Protein AF-A0A4Q3UY96-F1 (afdb_monomer)

Nearest PDB structures (foldseek):
  2ekg-assembly1_B  TM=7.280E-01  e=7.368E-06  Thermus thermophilus HB27
  2g37-assembly1_A  TM=7.151E-01  e=8.006E-05  Thermus thermophilus HB27
  4h6r-assembly1_A  TM=8.143E-01  e=7.069E-04  Deinococcus radiodurans R1 = ATCC 13939 = DSM 20539
  4nmf-assembly1_A  TM=6.016E-01  e=2.927E-04  Geobacter sulfurreducens PCA
  5m42-assembly1_A  TM=7.912E-01  e=1.707E-03  Thermus thermophilus HB27

Solvent-accessible surface area (backbone atoms only — not comparable to full-atom values): 14074 Å² total; per-residue (Å²): 130,86,80,74,63,97,68,72,89,79,52,56,66,70,78,42,62,93,55,52,73,68,55,51,52,50,49,51,53,51,54,58,50,62,70,35,61,72,56,44,60,47,46,70,60,46,50,60,52,39,57,73,75,64,50,91,50,62,65,58,44,46,72,44,62,42,64,74,76,45,68,45,97,46,71,71,46,26,46,58,49,42,52,61,37,40,79,74,76,39,69,38,69,48,72,72,84,67,75,56,55,83,56,70,69,46,23,49,50,40,40,54,49,52,36,53,51,40,56,50,30,46,75,42,100,44,26,56,32,36,48,46,52,64,57,32,39,38,62,62,72,59,34,32,56,34,25,74,56,51,56,103,55,21,22,64,70,36,44,71,52,58,84,83,46,53,75,70,51,45,57,50,48,52,51,36,54,50,43,53,48,54,38,51,51,49,19,56,75,42,70,22,29,38,37,41,56,69,74,57,83,65,32,35,39,40,52,40,4,54,48,38,46,48,20,63,71,56,3,62,94,53,76,27,56,40,82,52,76,62,71,91,44,92,60,37,65,57,50,54,55,52,34,51,53,47,27,65,73,72,65,27,94

Sequence (253 aa):
MEAHPKISFDNTEFAFAYKSNKELRKASFLFSSMGIGPLVQLGTRITPLAIKIGLPIKGLIRNTIFKQFVGGETLEDTAAVANKLGEYGVQVILDYGVEGKEGEENFEHACEEFIRVIQYAASQPNIPFMSIKVTGFARFGLLQKLDAAASDKSGFEGIVHTEVLSASEKEEWDRVVDRMERIIQAAASGKVGVLVDAEETWIQDPVDAVTMQMMKKYNREEVVVYNTIQLYRHDRLNFLKVSFEQAAKEGFI

Mean predicted aligned error: 5.53 Å

Secondary structure (DSSP, 8-state):
-----SS-S--HHHHTTTS-HHHHHHHHHHHHHHT-HHHHHHHHHHHHHHHHTT-S-HHHHIIIIIHHH-S-SSHHHHHHHHHHHHTTT---EEE------SSHHHHHHHHHHHHHHHHHHHTSTT--EEEE-GGGGS-HHHHHHHHTT--TTHHHHT---GGGS-HHHHHHHHHHHHHHHHHHHHHHHHT-EEEE----TTTHHHHHHHHHHHHHHH-SSS--EEE---TTSTTHHHHHHHHHHHHHHHT--

Structure (mmCIF, N/CA/C/O backbone):
data_AF-A0A4Q3UY96-F1
#
_entry.id   AF-A0A4Q3UY96-F1
#
loop_
_atom_site.group_PDB
_atom_site.id
_atom_site.type_symbol
_atom_site.label_atom_id
_atom_site.label_alt_id
_atom_site.label_comp_id
_atom_site.label_asym_id
_atom_site.label_entity_id
_atom_site.label_seq_id
_atom_site.pdbx_PDB_ins_code
_atom_site.Cartn_x
_atom_site.Cartn_y
_atom_site.Cartn_z
_atom_site.occupancy
_atom_site.B_iso_or_equiv
_atom_site.auth_seq_id
_atom_site.auth_comp_id
_atom_site.auth_asym_id
_atom_site.auth_atom_id
_atom_site.pdbx_PDB_model_num
ATOM 1 N N . MET A 1 1 ? 15.106 -35.020 8.914 1.00 41.41 1 MET A N 1
ATOM 2 C CA . MET A 1 1 ? 15.311 -34.637 7.504 1.00 41.41 1 MET A CA 1
ATOM 3 C C . MET A 1 1 ? 14.718 -33.257 7.359 1.00 41.41 1 MET A C 1
ATOM 5 O O . MET A 1 1 ? 13.513 -33.129 7.533 1.00 41.41 1 MET A O 1
ATOM 9 N N . GLU A 1 2 ? 15.550 -32.234 7.184 1.00 46.62 2 GLU A N 1
ATOM 10 C CA . GLU A 1 2 ? 15.043 -30.896 6.880 1.00 46.62 2 GLU A CA 1
ATOM 11 C C . GLU A 1 2 ? 14.273 -30.981 5.563 1.00 46.62 2 GLU A C 1
ATOM 13 O O . GLU A 1 2 ? 14.778 -31.494 4.563 1.00 46.62 2 GLU A O 1
ATOM 18 N N . ALA A 1 3 ? 13.005 -30.579 5.593 1.00 53.06 3 ALA A N 1
ATOM 19 C CA . ALA A 1 3 ? 12.200 -30.491 4.394 1.00 53.06 3 ALA A CA 1
ATOM 20 C C . ALA A 1 3 ? 12.772 -29.345 3.556 1.00 53.06 3 ALA A C 1
ATOM 22 O O . ALA A 1 3 ? 12.471 -28.182 3.809 1.00 53.06 3 ALA A O 1
ATOM 23 N N . HIS A 1 4 ? 13.628 -29.660 2.584 1.00 54.25 4 HIS A N 1
ATOM 24 C CA . HIS A 1 4 ? 13.970 -28.684 1.561 1.00 54.25 4 HIS A CA 1
ATOM 25 C C . HIS A 1 4 ? 12.668 -28.298 0.848 1.00 54.25 4 HIS A C 1
ATOM 27 O O . HIS A 1 4 ? 11.961 -29.191 0.362 1.00 54.25 4 HIS A O 1
ATOM 33 N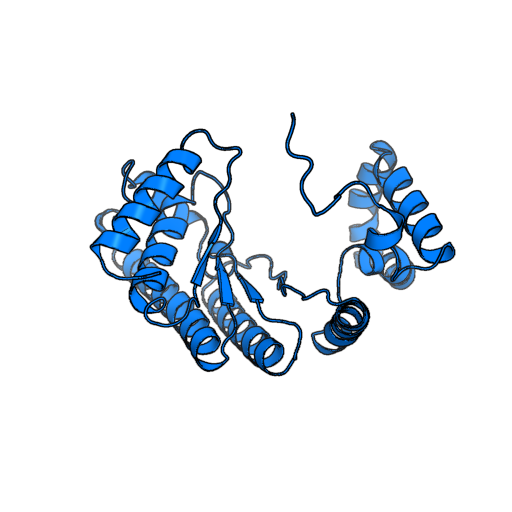 N . PRO A 1 5 ? 12.298 -27.007 0.812 1.00 60.00 5 PRO A N 1
ATOM 34 C CA . PRO A 1 5 ? 11.123 -26.591 0.072 1.00 60.00 5 PRO A CA 1
ATOM 35 C C . PRO A 1 5 ? 11.284 -27.017 -1.391 1.00 60.00 5 PRO A C 1
ATOM 37 O O . PRO A 1 5 ? 12.357 -26.912 -1.980 1.00 60.00 5 PRO A O 1
ATOM 40 N N . LYS A 1 6 ? 10.192 -27.499 -1.992 1.00 66.81 6 LYS A N 1
ATOM 41 C CA . LYS A 1 6 ? 10.132 -27.913 -3.408 1.00 66.81 6 LYS A CA 1
ATOM 42 C C . LYS A 1 6 ? 10.468 -26.757 -4.375 1.00 66.81 6 LYS A C 1
ATOM 44 O O . LYS A 1 6 ? 10.698 -26.991 -5.555 1.00 66.81 6 LYS A O 1
ATOM 49 N N . ILE A 1 7 ? 10.487 -25.527 -3.857 1.00 70.00 7 ILE A N 1
ATOM 50 C CA . ILE A 1 7 ? 10.853 -24.276 -4.517 1.00 70.00 7 ILE A CA 1
ATOM 51 C C . ILE A 1 7 ? 12.186 -23.814 -3.915 1.00 70.00 7 ILE A C 1
ATOM 53 O O . ILE A 1 7 ? 12.269 -23.576 -2.711 1.00 70.00 7 ILE A O 1
ATOM 57 N N . SER A 1 8 ? 13.223 -23.696 -4.746 1.00 74.75 8 SER A N 1
ATOM 58 C CA . SER A 1 8 ? 14.514 -23.127 -4.346 1.00 74.75 8 SER A CA 1
ATOM 59 C C . SER A 1 8 ? 14.522 -21.628 -4.628 1.00 74.75 8 SER A C 1
ATOM 61 O O . SER A 1 8 ? 14.345 -21.215 -5.773 1.00 74.75 8 SER A O 1
ATOM 63 N N . PHE A 1 9 ? 14.766 -20.826 -3.593 1.00 79.62 9 PHE A N 1
ATOM 64 C CA . PHE A 1 9 ? 14.977 -19.379 -3.717 1.00 79.62 9 PHE A CA 1
ATOM 65 C C . PHE A 1 9 ? 16.434 -19.016 -4.052 1.00 79.62 9 PHE A C 1
ATOM 67 O O . PHE A 1 9 ? 16.730 -17.858 -4.330 1.00 79.62 9 PHE A O 1
ATOM 74 N N . ASP A 1 10 ? 17.332 -20.004 -4.079 1.00 84.50 10 ASP A N 1
ATOM 75 C CA . ASP A 1 10 ? 18.766 -19.809 -4.328 1.00 84.50 10 ASP A CA 1
ATOM 76 C C . ASP A 1 10 ? 19.127 -19.898 -5.819 1.00 84.50 10 ASP A C 1
ATOM 78 O O . ASP A 1 10 ? 20.242 -19.557 -6.226 1.00 84.50 10 ASP A O 1
ATOM 82 N N . ASN A 1 11 ? 18.197 -20.356 -6.665 1.00 86.69 11 ASN A N 1
ATOM 83 C CA . ASN A 1 11 ? 18.437 -20.483 -8.097 1.00 86.69 11 ASN A CA 1
ATOM 84 C C . ASN A 1 11 ? 18.307 -19.127 -8.810 1.00 86.69 11 ASN A C 1
ATOM 86 O O . ASN A 1 11 ? 17.263 -18.756 -9.354 1.00 86.69 11 ASN A O 1
ATOM 90 N N . THR A 1 12 ? 19.419 -18.397 -8.827 1.00 89.19 12 THR A N 1
ATOM 91 C CA . THR A 1 12 ? 19.517 -17.088 -9.484 1.00 89.19 12 THR A CA 1
ATOM 92 C C . THR A 1 12 ? 19.394 -17.151 -11.009 1.00 89.19 12 THR A C 1
ATOM 94 O O . THR A 1 12 ? 18.963 -16.169 -11.610 1.00 89.19 12 THR A O 1
ATOM 97 N N . GLU A 1 13 ? 19.704 -18.286 -11.647 1.00 88.62 13 GLU A N 1
ATOM 98 C CA . GLU A 1 13 ? 19.531 -18.457 -13.096 1.00 88.62 13 GLU A CA 1
ATOM 99 C C . GLU A 1 13 ? 18.054 -18.330 -13.481 1.00 88.62 13 GLU A C 1
ATOM 101 O O . GLU A 1 13 ? 17.717 -17.535 -14.358 1.00 88.62 13 GLU A O 1
ATOM 106 N N . PHE A 1 14 ? 17.157 -19.018 -12.765 1.00 86.94 14 PHE A N 1
ATOM 107 C CA . PHE A 1 14 ? 15.716 -18.858 -12.976 1.00 86.94 14 PHE A CA 1
ATOM 108 C C . PHE A 1 14 ? 15.215 -17.478 -12.548 1.00 86.94 14 PHE A C 1
ATOM 110 O O . PHE A 1 14 ? 14.455 -16.855 -13.290 1.00 86.94 14 PHE A O 1
ATOM 117 N N . ALA A 1 15 ? 15.671 -16.962 -11.400 1.00 86.81 15 ALA A N 1
ATOM 118 C CA . ALA A 1 15 ? 15.233 -15.657 -10.892 1.00 86.81 15 ALA A CA 1
ATOM 119 C C . ALA A 1 15 ? 15.525 -14.501 -11.867 1.00 86.81 15 ALA A C 1
ATOM 121 O O . ALA A 1 15 ? 14.801 -13.505 -11.894 1.00 86.81 15 ALA A O 1
ATOM 122 N N . PHE A 1 16 ? 16.575 -14.630 -12.683 1.00 90.75 16 PHE A N 1
ATOM 123 C CA . PHE A 1 16 ? 17.000 -13.609 -13.637 1.00 90.75 16 PHE A CA 1
ATOM 124 C C . PHE A 1 16 ? 16.900 -14.039 -15.105 1.00 90.75 16 PHE A C 1
ATOM 126 O O . PHE A 1 16 ? 17.418 -13.324 -15.963 1.00 90.75 16 PHE A O 1
ATOM 133 N N . ALA A 1 17 ? 16.196 -15.132 -15.420 1.00 91.75 17 ALA A N 1
ATOM 134 C CA . ALA A 1 17 ? 16.074 -15.663 -16.784 1.00 91.75 17 ALA A CA 1
ATOM 135 C C . ALA A 1 17 ? 15.550 -14.628 -17.801 1.00 91.75 17 ALA A C 1
ATOM 137 O O . ALA A 1 17 ? 15.942 -14.632 -18.965 1.00 91.75 17 ALA A O 1
ATOM 138 N N . TYR A 1 18 ? 14.726 -13.680 -17.349 1.00 91.62 18 TYR A N 1
ATOM 139 C CA . TYR A 1 18 ? 14.191 -12.584 -18.163 1.00 91.62 18 TYR A CA 1
ATOM 140 C C . TYR A 1 18 ? 15.199 -11.451 -18.456 1.00 91.62 18 TYR A C 1
ATOM 142 O O . TYR A 1 18 ? 14.861 -10.469 -19.132 1.00 91.62 18 TYR A O 1
ATOM 150 N N . LYS A 1 19 ? 16.428 -11.516 -17.926 1.00 92.50 19 LYS A N 1
ATOM 151 C CA . LYS A 1 19 ? 17.462 -10.481 -18.081 1.00 92.50 19 LYS A CA 1
ATOM 152 C C . LYS A 1 19 ? 18.661 -10.984 -18.877 1.00 92.50 19 LYS A C 1
ATOM 154 O O . LYS A 1 19 ? 19.160 -12.086 -18.697 1.00 92.50 19 LYS A O 1
ATOM 159 N N . SER A 1 20 ? 19.203 -10.099 -19.706 1.00 94.06 20 SER A N 1
ATOM 160 C CA . SER A 1 20 ? 20.475 -10.317 -20.393 1.00 94.06 20 SER A CA 1
ATOM 161 C C . SER A 1 20 ? 21.683 -10.074 -19.478 1.00 94.06 20 SER A C 1
ATOM 163 O O . SER A 1 20 ? 21.643 -9.253 -18.558 1.00 94.06 20 SER A O 1
ATOM 165 N N . ASN A 1 21 ? 22.831 -10.669 -19.820 1.00 95.19 21 ASN A N 1
ATOM 166 C CA . ASN A 1 21 ? 24.111 -10.414 -19.139 1.00 95.19 21 ASN A CA 1
ATOM 167 C C . ASN A 1 21 ? 24.476 -8.919 -19.068 1.00 95.19 21 ASN A C 1
ATOM 169 O O . ASN A 1 21 ? 25.080 -8.465 -18.096 1.00 95.19 21 ASN A O 1
ATOM 173 N N . LYS A 1 22 ? 24.113 -8.134 -20.091 1.00 94.69 22 LYS A N 1
ATOM 174 C CA . LYS A 1 22 ? 24.348 -6.682 -20.113 1.00 94.69 22 LYS A CA 1
ATOM 175 C C . LYS A 1 22 ? 23.506 -5.965 -19.057 1.00 94.69 22 LYS A C 1
ATOM 177 O O . LYS A 1 22 ? 24.020 -5.078 -18.378 1.00 94.69 22 LYS A O 1
ATOM 182 N N . GLU A 1 23 ? 22.236 -6.339 -18.920 1.00 92.88 23 GLU A N 1
ATOM 183 C CA . GLU A 1 23 ? 21.344 -5.787 -17.896 1.00 9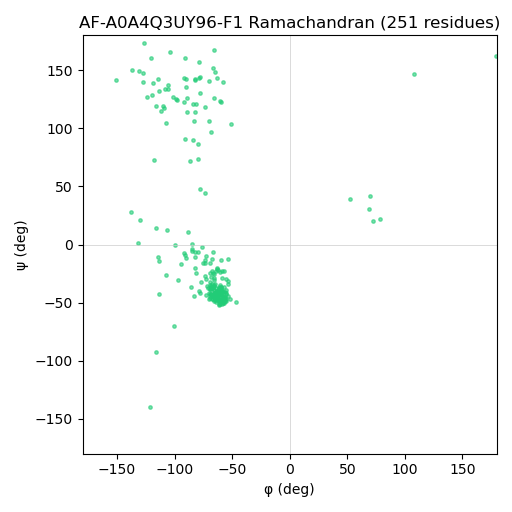2.88 23 GLU A CA 1
ATOM 184 C C . GLU A 1 23 ? 21.818 -6.163 -16.491 1.00 92.88 23 GLU A C 1
ATOM 186 O O . GLU A 1 23 ? 21.872 -5.292 -15.628 1.00 92.88 23 GLU A O 1
ATOM 191 N N . LEU A 1 24 ? 22.254 -7.409 -16.284 1.00 94.50 24 LEU A N 1
ATOM 192 C CA . LEU A 1 24 ? 22.775 -7.870 -14.994 1.00 94.50 24 LEU A CA 1
ATOM 193 C C . LEU A 1 24 ? 24.056 -7.141 -14.578 1.00 94.50 24 LEU A C 1
ATOM 195 O O . LEU A 1 24 ? 24.151 -6.656 -13.453 1.00 94.50 24 LEU A O 1
ATOM 199 N N . ARG A 1 25 ? 25.022 -6.973 -15.492 1.00 94.69 25 ARG A N 1
ATOM 200 C CA . ARG A 1 25 ? 26.245 -6.194 -15.216 1.00 94.69 25 ARG A CA 1
ATOM 201 C C . ARG A 1 25 ? 25.935 -4.735 -14.892 1.00 94.69 25 ARG A C 1
ATOM 203 O O . ARG A 1 25 ? 26.565 -4.152 -14.016 1.00 94.69 25 ARG A O 1
ATOM 210 N N . LYS A 1 26 ? 24.955 -4.148 -15.584 1.00 92.81 26 LYS A N 1
ATOM 211 C CA . LYS A 1 26 ? 24.510 -2.776 -15.328 1.00 92.81 26 LYS A CA 1
ATOM 212 C C . LYS A 1 26 ? 23.847 -2.638 -13.957 1.00 92.81 26 LYS A C 1
ATOM 214 O O . LYS A 1 26 ? 24.164 -1.692 -13.244 1.00 92.81 26 LYS A O 1
ATOM 219 N N . ALA A 1 27 ? 22.970 -3.573 -13.591 1.00 93.19 27 ALA A N 1
ATOM 220 C CA . ALA A 1 27 ? 22.343 -3.611 -12.274 1.00 93.19 27 ALA A CA 1
ATOM 221 C C . ALA A 1 27 ? 23.401 -3.774 -11.175 1.00 93.19 27 ALA A C 1
ATOM 223 O O . ALA A 1 27 ? 23.417 -2.997 -10.227 1.00 93.19 27 ALA A O 1
ATOM 224 N N . SER A 1 28 ? 24.342 -4.708 -11.347 1.00 94.31 28 SER A N 1
ATOM 225 C CA . SER A 1 28 ? 25.460 -4.909 -10.420 1.00 94.31 28 SER A CA 1
ATOM 226 C C . SER A 1 28 ? 26.280 -3.631 -10.231 1.00 94.31 28 SER A C 1
ATOM 228 O O . SER A 1 28 ? 26.476 -3.213 -9.095 1.00 94.31 28 SER A O 1
ATOM 230 N N . PHE A 1 29 ? 26.672 -2.949 -11.314 1.00 93.88 29 PHE A N 1
ATOM 231 C CA . PHE A 1 29 ? 27.373 -1.665 -11.222 1.00 93.88 29 PHE A CA 1
ATOM 232 C C . PHE A 1 29 ? 26.561 -0.608 -10.457 1.00 93.88 29 PHE A C 1
ATOM 234 O O . PHE A 1 29 ? 27.104 0.077 -9.589 1.00 93.88 29 PHE A O 1
ATOM 241 N N . LEU A 1 30 ? 25.261 -0.492 -10.750 1.00 92.94 30 LEU A N 1
ATOM 242 C CA . LEU A 1 30 ? 24.374 0.453 -10.076 1.00 92.94 30 LEU A CA 1
ATOM 243 C C . LEU A 1 30 ? 24.293 0.160 -8.571 1.00 92.94 30 LEU A C 1
A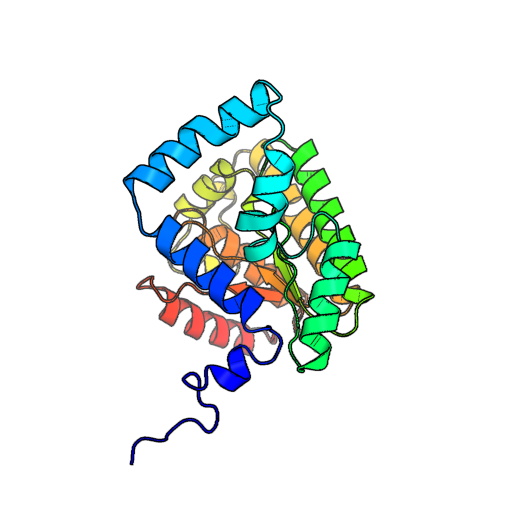TOM 245 O O . LEU A 1 30 ? 24.581 1.051 -7.774 1.00 92.94 30 LEU A O 1
ATOM 249 N N . PHE A 1 31 ? 23.997 -1.078 -8.173 1.00 92.88 31 PHE A N 1
ATOM 250 C CA . PHE A 1 31 ? 23.935 -1.465 -6.760 1.00 92.88 31 PHE A CA 1
ATOM 251 C C . PHE A 1 31 ? 25.279 -1.283 -6.045 1.00 92.88 31 PHE A C 1
ATOM 253 O O . PHE A 1 31 ? 25.312 -0.734 -4.945 1.00 92.88 31 PHE A O 1
ATOM 260 N N . SER A 1 32 ? 26.400 -1.650 -6.677 1.00 93.69 32 SER A N 1
ATOM 261 C CA . SER A 1 32 ? 27.734 -1.400 -6.121 1.00 93.69 32 SER A CA 1
ATOM 262 C C . SER A 1 32 ? 27.996 0.093 -5.908 1.00 93.69 32 SER A C 1
ATOM 264 O O . SER A 1 32 ? 28.558 0.466 -4.883 1.00 93.69 32 SER A O 1
ATOM 266 N N . SER A 1 33 ? 27.550 0.958 -6.826 1.00 91.56 33 SER A N 1
ATOM 267 C CA . SER A 1 33 ? 27.683 2.412 -6.667 1.00 91.56 33 SER A CA 1
ATOM 268 C C . SER A 1 33 ? 26.810 2.972 -5.536 1.00 91.56 33 SER A C 1
ATOM 270 O O . SER A 1 33 ? 27.248 3.858 -4.806 1.00 91.56 33 SER A O 1
ATOM 272 N N . MET A 1 34 ? 25.614 2.414 -5.328 1.00 89.38 34 MET A N 1
ATOM 273 C CA . MET A 1 34 ? 24.718 2.790 -4.227 1.00 89.38 34 MET A CA 1
ATOM 274 C C . MET A 1 34 ? 25.254 2.354 -2.857 1.00 89.38 34 MET A C 1
ATOM 276 O O . MET A 1 34 ? 24.945 2.985 -1.852 1.00 89.38 34 MET A O 1
ATOM 280 N N . GLY A 1 35 ? 26.109 1.329 -2.807 1.00 90.19 35 GLY A N 1
ATOM 281 C CA . GLY A 1 35 ? 26.843 0.955 -1.595 1.00 90.19 35 GLY A CA 1
ATOM 282 C C . GLY A 1 35 ? 27.887 1.991 -1.151 1.00 90.19 35 GLY A C 1
ATOM 283 O O . GLY A 1 35 ? 28.397 1.915 -0.034 1.00 90.19 35 GLY A O 1
ATOM 284 N N . ILE A 1 36 ? 28.212 2.978 -1.994 1.00 94.00 36 ILE A N 1
ATOM 285 C CA . ILE A 1 36 ? 29.203 4.016 -1.695 1.00 94.00 36 ILE A CA 1
ATOM 286 C C . ILE A 1 36 ? 28.496 5.208 -1.036 1.00 94.00 36 ILE A C 1
ATOM 288 O O . ILE A 1 36 ? 28.061 6.145 -1.706 1.00 94.00 36 ILE A O 1
ATOM 292 N N . GLY A 1 37 ? 28.418 5.203 0.297 1.00 92.81 37 GLY A N 1
ATOM 293 C CA . GLY A 1 37 ? 27.725 6.234 1.087 1.00 92.81 37 GLY A CA 1
ATOM 294 C C . GLY A 1 37 ? 28.028 7.692 0.685 1.00 92.81 37 GLY A C 1
ATOM 295 O O . GLY A 1 37 ? 27.084 8.447 0.441 1.00 92.81 37 GLY A O 1
ATOM 296 N N . PRO A 1 38 ? 29.305 8.108 0.535 1.00 94.38 38 PRO A N 1
ATOM 297 C CA . PRO A 1 38 ? 29.640 9.465 0.094 1.00 94.38 38 PRO A CA 1
ATOM 298 C C . PRO A 1 38 ? 29.082 9.831 -1.290 1.00 94.38 38 PRO A C 1
ATOM 300 O O . PRO A 1 38 ? 28.662 10.967 -1.505 1.00 94.38 38 PRO A O 1
ATOM 303 N N . LEU A 1 39 ? 29.042 8.874 -2.225 1.00 90.38 39 LEU A N 1
ATOM 304 C CA . LEU A 1 39 ? 28.493 9.086 -3.566 1.00 90.38 39 LEU A CA 1
ATOM 305 C C . LEU A 1 39 ? 26.978 9.290 -3.509 1.00 90.38 39 LEU A C 1
ATOM 307 O O . LEU A 1 39 ? 26.460 10.199 -4.156 1.00 90.38 39 LEU A O 1
ATOM 311 N N . VAL A 1 40 ? 26.279 8.490 -2.701 1.00 89.75 40 VAL A N 1
ATOM 312 C CA . VAL A 1 40 ? 24.831 8.630 -2.494 1.00 89.75 40 VAL A CA 1
ATOM 313 C C . VAL A 1 40 ? 24.505 9.993 -1.88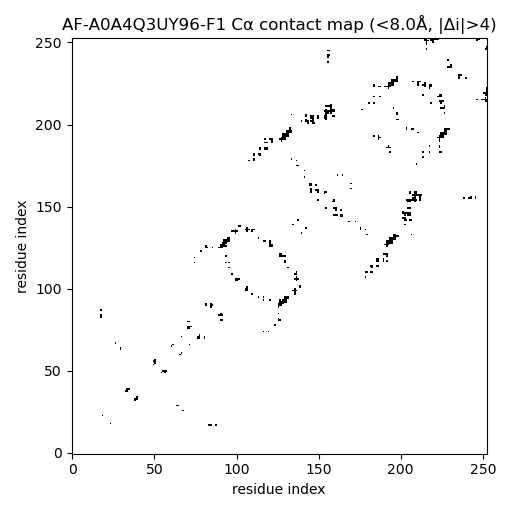3 1.00 89.75 40 VAL A C 1
ATOM 315 O O . VAL A 1 40 ? 23.648 10.699 -2.407 1.00 89.75 40 VAL A O 1
ATOM 318 N N . GLN A 1 41 ? 25.228 10.414 -0.840 1.00 90.06 41 GLN A N 1
ATOM 319 C CA . GLN A 1 41 ? 25.033 11.726 -0.205 1.00 90.06 41 GLN A CA 1
ATOM 320 C C . GLN A 1 41 ? 25.288 12.897 -1.162 1.00 90.06 41 GLN A C 1
ATOM 322 O O . GLN A 1 41 ? 24.609 13.924 -1.103 1.00 90.06 41 GLN A O 1
ATOM 327 N N . LEU A 1 42 ? 26.276 12.761 -2.047 1.00 91.69 42 LEU A N 1
ATOM 328 C CA . LEU A 1 42 ? 26.533 13.753 -3.083 1.00 91.69 42 LEU A CA 1
ATOM 329 C C . LEU A 1 42 ? 25.384 13.786 -4.100 1.00 91.69 42 LEU A C 1
ATOM 331 O O . LEU A 1 42 ? 24.876 14.858 -4.429 1.00 91.69 42 LEU A O 1
ATOM 335 N N . GLY A 1 43 ? 24.949 12.611 -4.559 1.00 88.31 43 GLY A N 1
ATOM 336 C CA . GLY A 1 43 ? 23.851 12.449 -5.505 1.00 88.31 43 GLY A CA 1
ATOM 337 C C . GLY A 1 43 ? 22.540 13.049 -4.999 1.00 88.31 43 GLY A C 1
ATOM 338 O O . GLY A 1 43 ? 21.897 13.789 -5.744 1.00 88.31 43 GLY A O 1
ATOM 339 N N . THR A 1 44 ? 22.170 12.815 -3.737 1.00 87.50 44 THR A N 1
ATOM 340 C CA . THR A 1 44 ? 20.930 13.352 -3.145 1.00 87.50 44 THR A CA 1
ATOM 341 C C . THR A 1 44 ? 20.933 14.876 -3.030 1.00 87.50 44 THR A C 1
ATOM 343 O O . THR A 1 44 ? 19.877 15.492 -3.130 1.00 87.50 44 THR A O 1
ATOM 346 N N . ARG A 1 45 ? 22.105 15.511 -2.889 1.00 89.69 45 ARG A N 1
ATOM 347 C CA . ARG A 1 45 ? 22.233 16.981 -2.864 1.00 89.69 45 ARG A CA 1
ATOM 348 C C . ARG A 1 45 ? 22.282 17.598 -4.259 1.00 89.69 45 ARG A C 1
ATOM 350 O O . ARG A 1 45 ? 21.641 18.617 -4.507 1.00 89.69 45 ARG A O 1
ATOM 357 N N . ILE A 1 46 ? 23.059 17.006 -5.166 1.00 91.31 46 ILE A N 1
ATOM 358 C CA . ILE A 1 46 ? 23.313 17.584 -6.492 1.00 91.31 46 ILE A CA 1
ATOM 359 C C . ILE A 1 46 ? 22.148 17.339 -7.448 1.00 91.31 46 ILE A C 1
ATOM 361 O O . ILE A 1 46 ? 21.802 18.236 -8.214 1.00 91.31 46 ILE A O 1
ATOM 365 N N . THR A 1 47 ? 21.530 16.157 -7.420 1.00 89.31 47 THR A N 1
ATOM 366 C CA . THR A 1 47 ? 20.515 15.775 -8.417 1.00 89.31 47 THR A CA 1
ATOM 367 C C . THR A 1 47 ? 19.308 16.723 -8.427 1.00 89.31 47 THR A C 1
ATOM 369 O O . THR A 1 47 ? 18.970 17.207 -9.511 1.00 89.31 47 THR A O 1
ATOM 372 N N . PRO A 1 48 ? 18.698 17.090 -7.278 1.00 89.88 48 PRO A N 1
ATOM 373 C CA . PRO A 1 48 ? 17.587 18.044 -7.267 1.00 89.88 48 PRO A CA 1
ATOM 374 C C . PRO A 1 48 ? 17.996 19.427 -7.787 1.00 89.88 48 PRO A C 1
ATOM 376 O O . PRO A 1 48 ? 17.257 20.043 -8.554 1.00 89.88 48 PRO A O 1
ATOM 379 N N . LEU A 1 49 ? 19.198 19.899 -7.426 1.00 90.38 49 LEU A N 1
ATOM 380 C CA . LEU A 1 49 ? 19.729 21.174 -7.909 1.00 90.38 49 LEU A CA 1
ATOM 381 C C . LEU A 1 49 ? 19.919 21.152 -9.427 1.00 90.38 49 LEU A C 1
ATOM 383 O O . LEU A 1 49 ? 19.465 22.067 -10.106 1.00 90.38 49 LEU A O 1
ATOM 387 N N . ALA A 1 50 ? 20.541 20.100 -9.957 1.00 91.31 50 ALA A N 1
ATOM 388 C CA . ALA A 1 50 ? 20.791 19.926 -11.380 1.00 91.31 50 ALA A CA 1
ATOM 389 C C . ALA A 1 50 ? 19.489 19.882 -12.199 1.00 91.31 50 ALA A C 1
ATOM 391 O O . ALA A 1 50 ? 19.424 20.491 -13.266 1.00 91.31 50 ALA A O 1
ATOM 392 N N . ILE A 1 51 ? 18.434 19.239 -11.683 1.00 89.81 51 ILE A N 1
ATOM 393 C CA . ILE A 1 51 ? 17.095 19.275 -12.292 1.00 89.81 51 ILE A CA 1
ATOM 394 C C . ILE A 1 51 ? 16.523 20.697 -12.249 1.00 89.81 51 ILE A C 1
ATOM 396 O O . ILE A 1 51 ? 16.039 21.187 -13.269 1.00 89.81 51 ILE A O 1
ATOM 400 N N . LYS A 1 52 ? 16.609 21.376 -11.097 1.00 90.94 52 LYS A N 1
ATOM 401 C CA . LYS A 1 52 ? 16.061 22.726 -10.893 1.00 90.94 52 LYS A CA 1
ATOM 402 C C . LYS A 1 52 ? 16.696 23.771 -11.812 1.00 90.94 52 LYS A C 1
ATOM 404 O O . LYS A 1 52 ? 15.992 24.642 -12.309 1.00 90.94 52 LYS A O 1
ATOM 409 N N . ILE A 1 53 ? 18.005 23.682 -12.050 1.00 93.12 53 ILE A N 1
ATOM 410 C CA . ILE A 1 53 ? 18.726 24.590 -12.960 1.00 93.12 53 ILE A CA 1
ATOM 411 C C . ILE A 1 53 ? 18.654 24.151 -14.433 1.00 93.12 53 ILE A C 1
ATOM 413 O O . ILE A 1 53 ? 19.236 24.807 -15.291 1.00 93.12 53 ILE A O 1
ATOM 417 N N . GLY A 1 54 ? 17.963 23.046 -14.739 1.00 89.62 54 GLY A N 1
ATOM 418 C CA . GLY A 1 54 ? 17.732 22.588 -16.109 1.00 89.62 54 GLY A CA 1
ATOM 419 C C . GLY A 1 54 ? 18.909 21.863 -16.769 1.00 89.62 54 GLY A C 1
ATOM 420 O O . GLY A 1 54 ? 18.957 21.798 -17.997 1.00 89.62 54 GLY A O 1
ATOM 421 N N . LEU A 1 55 ? 19.852 21.296 -16.004 1.00 91.44 55 LEU A N 1
ATOM 422 C CA . LEU A 1 55 ? 20.915 20.471 -16.589 1.00 91.44 55 LEU A CA 1
ATOM 423 C C . LEU A 1 55 ? 20.321 19.222 -17.274 1.00 91.44 55 LEU A C 1
ATOM 425 O O . LEU A 1 55 ? 19.389 18.607 -16.742 1.00 91.44 55 LEU A O 1
ATOM 429 N N . PRO A 1 56 ? 20.879 18.774 -18.415 1.00 90.75 56 PRO A N 1
ATOM 430 C CA . PRO A 1 56 ? 20.339 17.671 -19.216 1.00 90.75 56 PRO A CA 1
ATOM 431 C C . PRO A 1 56 ? 20.650 16.279 -18.623 1.00 90.75 56 PRO A C 1
ATOM 433 O O . PRO A 1 56 ? 21.079 15.365 -19.322 1.00 90.75 56 PRO A O 1
ATOM 436 N N . ILE A 1 57 ? 20.421 16.086 -17.322 1.00 88.38 57 ILE A N 1
ATOM 437 C CA . ILE A 1 57 ? 20.710 14.832 -16.606 1.00 88.38 57 ILE A CA 1
ATOM 438 C C . ILE A 1 57 ? 19.533 13.848 -16.583 1.00 88.38 57 ILE A C 1
ATOM 440 O O . ILE A 1 57 ? 19.707 12.692 -16.202 1.00 88.38 57 ILE A O 1
ATOM 444 N N . LYS A 1 58 ? 18.338 14.265 -17.029 1.00 85.75 58 LYS A N 1
ATOM 445 C CA . LYS A 1 58 ? 17.124 13.426 -17.031 1.00 85.75 58 LYS A CA 1
ATOM 446 C C . LYS A 1 58 ? 17.326 12.107 -17.778 1.00 85.75 58 LYS A C 1
ATOM 448 O O . LYS A 1 58 ? 16.927 11.061 -17.283 1.00 85.75 58 LYS A O 1
ATOM 453 N N . GLY A 1 59 ? 18.005 12.135 -18.928 1.00 87.06 59 GLY A N 1
ATOM 454 C CA . GLY A 1 59 ? 18.301 10.926 -19.701 1.00 87.06 59 GLY A CA 1
ATOM 455 C C . GLY A 1 59 ? 19.231 9.953 -18.971 1.00 87.06 59 GLY A C 1
ATOM 456 O O . GLY A 1 59 ? 19.066 8.741 -19.095 1.00 87.06 59 GLY A O 1
ATOM 457 N N . LEU A 1 60 ? 20.177 10.464 -18.176 1.00 87.12 60 LEU A N 1
ATOM 458 C CA . LEU A 1 60 ? 21.053 9.634 -17.349 1.00 87.12 60 LEU A CA 1
ATOM 459 C C . LEU A 1 60 ? 20.266 8.980 -16.209 1.00 87.12 60 LEU A C 1
ATOM 461 O O . LEU A 1 60 ? 20.389 7.773 -16.011 1.00 87.12 60 LEU A O 1
ATOM 465 N N . ILE A 1 61 ? 19.426 9.748 -15.509 1.00 86.38 61 ILE A N 1
ATOM 466 C CA . ILE A 1 61 ? 18.565 9.244 -14.426 1.00 86.38 61 ILE A CA 1
ATOM 467 C C . ILE A 1 61 ? 17.607 8.181 -14.971 1.00 86.38 61 ILE A C 1
ATOM 469 O O . ILE A 1 61 ? 17.563 7.066 -14.447 1.00 86.38 61 ILE A O 1
ATOM 473 N N . ARG A 1 62 ? 16.917 8.495 -16.078 1.00 85.88 62 ARG A N 1
ATOM 474 C CA . ARG A 1 62 ? 15.981 7.591 -16.759 1.00 85.88 62 ARG A CA 1
ATOM 475 C C . ARG A 1 62 ? 16.653 6.269 -17.119 1.00 85.88 62 ARG A C 1
ATOM 477 O O . ARG A 1 62 ? 16.137 5.192 -16.844 1.00 85.88 62 ARG A O 1
ATOM 484 N N . ASN A 1 63 ? 17.848 6.341 -17.702 1.00 85.88 63 ASN A N 1
ATOM 485 C CA . ASN A 1 63 ? 18.576 5.156 -18.135 1.00 85.88 63 ASN A CA 1
ATOM 486 C C . ASN A 1 63 ? 19.305 4.421 -17.006 1.00 85.88 63 ASN A C 1
ATOM 488 O O . ASN A 1 63 ? 19.854 3.359 -17.285 1.00 85.88 63 ASN A O 1
ATOM 492 N N . THR A 1 64 ? 19.362 4.930 -15.777 1.00 87.50 64 THR A N 1
ATOM 493 C CA . THR A 1 64 ? 20.047 4.264 -14.657 1.00 87.50 64 THR A CA 1
ATOM 494 C C . THR A 1 64 ? 19.053 3.881 -13.568 1.00 87.50 64 THR A C 1
ATOM 496 O O . THR A 1 64 ? 18.461 2.809 -13.657 1.00 87.50 64 THR A O 1
ATOM 499 N N . ILE A 1 65 ? 18.865 4.752 -12.579 1.00 85.94 65 ILE A N 1
ATOM 500 C CA . ILE A 1 65 ? 18.064 4.519 -11.374 1.00 85.94 65 ILE A CA 1
ATOM 501 C C . ILE A 1 65 ? 16.611 4.231 -11.753 1.00 85.94 65 ILE A C 1
ATOM 503 O O . ILE A 1 65 ? 16.060 3.221 -11.331 1.00 85.94 65 ILE A O 1
ATOM 507 N N . PHE A 1 66 ? 16.017 5.057 -12.618 1.00 86.69 66 PHE A N 1
ATOM 508 C CA . PHE A 1 66 ? 14.608 4.915 -12.979 1.00 86.69 66 PHE A CA 1
ATOM 509 C C . PHE A 1 66 ? 14.326 3.558 -13.636 1.00 86.69 66 PHE A C 1
ATOM 511 O O . PHE A 1 66 ? 13.496 2.807 -13.150 1.00 86.69 66 PHE A O 1
ATOM 518 N N . LYS A 1 67 ? 15.098 3.176 -14.664 1.00 87.50 67 LYS A N 1
ATOM 519 C CA . LYS A 1 67 ? 14.954 1.872 -15.334 1.00 87.50 67 LYS A CA 1
ATOM 520 C C . LYS A 1 67 ? 15.145 0.664 -14.397 1.00 87.50 67 LYS A C 1
ATOM 522 O O . LYS A 1 67 ? 14.711 -0.433 -14.739 1.00 87.50 67 LYS A O 1
ATOM 527 N N . GLN A 1 68 ? 15.848 0.826 -13.275 1.00 89.88 68 GLN A N 1
ATOM 528 C CA . GLN A 1 68 ? 16.070 -0.256 -12.314 1.00 89.88 68 GLN A CA 1
ATOM 529 C C . GLN A 1 68 ? 14.933 -0.389 -11.292 1.00 89.88 68 GLN A C 1
ATOM 531 O O . GLN A 1 68 ? 14.640 -1.515 -10.894 1.00 89.88 68 GLN A O 1
ATOM 536 N N . PHE A 1 69 ? 14.343 0.728 -10.856 1.00 88.81 69 PHE A N 1
ATOM 537 C CA . PHE A 1 69 ? 13.416 0.768 -9.717 1.00 88.81 69 PHE A CA 1
ATOM 538 C C . PHE A 1 69 ? 11.975 1.134 -10.079 1.00 88.81 69 PHE A C 1
ATOM 540 O O . PHE A 1 69 ? 11.093 0.935 -9.255 1.00 88.81 69 PHE A O 1
ATOM 547 N N . VAL A 1 70 ? 11.722 1.648 -11.284 1.00 87.50 70 VAL A N 1
ATOM 548 C CA . VAL A 1 70 ? 10.393 2.089 -11.715 1.00 87.50 70 VAL A CA 1
ATOM 549 C C . VAL A 1 70 ? 9.954 1.284 -12.935 1.00 87.50 70 VAL A C 1
ATOM 551 O O . VAL A 1 70 ? 10.699 1.157 -13.909 1.00 87.50 70 VAL A O 1
ATOM 554 N N . GLY A 1 71 ? 8.743 0.724 -12.868 1.00 84.75 71 GLY A N 1
ATOM 555 C CA . GLY A 1 71 ? 8.165 -0.104 -13.932 1.00 84.75 71 GLY A CA 1
ATOM 556 C C . GLY A 1 71 ? 7.827 0.671 -15.209 1.00 84.75 71 GLY A C 1
ATOM 557 O O . GLY A 1 71 ? 7.894 0.105 -16.295 1.00 84.75 71 GLY A O 1
ATOM 558 N N . GLY A 1 72 ? 7.536 1.967 -15.094 1.00 86.25 72 GLY A N 1
ATOM 559 C CA . GLY A 1 72 ? 7.189 2.849 -16.206 1.00 86.25 72 GLY A CA 1
ATOM 560 C C . GLY A 1 72 ? 6.886 4.272 -15.733 1.00 86.25 72 GLY A C 1
ATOM 561 O O . GLY A 1 72 ? 6.656 4.486 -14.545 1.00 86.25 72 GLY A O 1
ATOM 562 N N . GLU A 1 73 ? 6.910 5.260 -16.635 1.00 85.12 73 GLU A N 1
ATOM 563 C CA . GLU A 1 73 ? 6.418 6.616 -16.316 1.00 85.12 73 GLU A CA 1
ATOM 564 C C . GLU A 1 73 ? 4.889 6.688 -16.433 1.00 85.12 73 GLU A C 1
ATOM 566 O O . GLU A 1 73 ? 4.256 7.518 -15.783 1.00 85.12 73 GLU A O 1
ATOM 571 N N . THR A 1 74 ? 4.298 5.799 -17.234 1.00 88.62 74 THR A N 1
ATOM 572 C CA . THR A 1 74 ? 2.850 5.655 -17.401 1.00 88.62 74 THR A CA 1
ATOM 573 C C . THR A 1 74 ? 2.396 4.212 -17.164 1.00 88.62 74 THR A C 1
ATOM 575 O O . THR A 1 74 ? 3.202 3.287 -16.997 1.00 88.62 74 THR A O 1
ATOM 578 N N . LEU A 1 75 ? 1.078 4.002 -17.160 1.00 88.31 75 LEU A N 1
ATOM 579 C CA . LEU A 1 75 ? 0.499 2.662 -17.079 1.00 88.31 75 LEU A CA 1
ATOM 580 C C . LEU A 1 75 ? 0.887 1.818 -18.301 1.00 88.31 75 LEU A C 1
ATOM 582 O O . LEU A 1 75 ? 1.270 0.662 -18.152 1.00 88.31 75 LEU A O 1
ATOM 586 N N . GLU A 1 76 ? 0.903 2.420 -19.489 1.00 88.25 76 GLU A N 1
ATOM 587 C CA . GLU A 1 76 ? 1.290 1.771 -20.745 1.00 88.25 76 GLU A CA 1
ATOM 588 C C . GLU A 1 76 ? 2.756 1.323 -20.741 1.00 88.25 76 GLU A C 1
ATOM 590 O O . GLU A 1 76 ? 3.056 0.202 -21.159 1.00 88.25 76 GLU A O 1
ATOM 595 N N . ASP A 1 77 ? 3.663 2.157 -20.222 1.00 86.56 77 ASP A N 1
ATOM 596 C CA . ASP A 1 77 ? 5.064 1.768 -20.026 1.00 86.56 77 ASP A CA 1
ATOM 597 C C . ASP A 1 77 ? 5.168 0.553 -19.090 1.00 86.56 77 ASP A C 1
ATOM 599 O O . ASP A 1 77 ? 5.951 -0.373 -19.328 1.00 86.56 77 ASP A O 1
ATOM 603 N N . THR A 1 78 ? 4.334 0.535 -18.047 1.00 88.31 78 THR A N 1
ATOM 604 C CA . THR A 1 78 ? 4.310 -0.540 -17.054 1.00 88.31 78 THR A CA 1
ATOM 605 C C . THR A 1 78 ? 3.783 -1.851 -17.644 1.00 88.31 78 THR A C 1
ATOM 607 O O . THR A 1 78 ? 4.328 -2.910 -17.326 1.00 88.31 78 THR A O 1
ATOM 610 N N . ALA A 1 79 ? 2.819 -1.818 -18.573 1.00 88.00 79 ALA A N 1
ATOM 611 C CA . ALA A 1 79 ? 2.371 -3.018 -19.288 1.00 88.00 79 ALA A CA 1
ATOM 612 C C . ALA A 1 79 ? 3.490 -3.703 -20.074 1.00 88.00 79 ALA A C 1
ATOM 614 O O . ALA A 1 79 ? 3.527 -4.929 -20.127 1.00 88.00 79 ALA A O 1
ATOM 615 N N . ALA A 1 80 ? 4.423 -2.960 -20.674 1.00 89.56 80 ALA A N 1
ATOM 616 C CA . ALA A 1 80 ? 5.540 -3.580 -21.387 1.00 89.56 80 ALA A CA 1
ATOM 617 C C . ALA A 1 80 ? 6.421 -4.412 -20.438 1.00 89.56 80 ALA A C 1
ATOM 619 O O . ALA A 1 80 ? 6.851 -5.517 -20.784 1.00 89.56 80 ALA A O 1
ATOM 620 N N . VAL A 1 81 ? 6.656 -3.906 -19.223 1.00 89.69 81 VAL A N 1
ATOM 621 C CA . VAL A 1 81 ? 7.383 -4.636 -18.176 1.00 89.69 81 VAL A CA 1
ATOM 622 C C . VAL A 1 81 ? 6.559 -5.808 -17.655 1.00 89.69 81 VAL A C 1
ATOM 624 O O . VAL A 1 81 ? 7.097 -6.910 -17.541 1.00 89.69 81 VAL A O 1
ATOM 627 N N . ALA A 1 82 ? 5.266 -5.604 -17.400 1.00 92.25 82 ALA A N 1
ATOM 628 C CA . ALA A 1 82 ? 4.370 -6.663 -16.963 1.00 92.25 82 ALA A CA 1
ATOM 629 C C . ALA A 1 82 ? 4.325 -7.801 -17.987 1.00 92.25 82 ALA A C 1
ATOM 631 O O . ALA A 1 82 ? 4.582 -8.940 -17.621 1.00 92.25 82 ALA A O 1
ATOM 632 N N . ASN A 1 83 ? 4.092 -7.522 -19.269 1.00 92.81 83 ASN A N 1
ATOM 633 C CA . ASN A 1 83 ? 4.056 -8.531 -20.332 1.00 92.81 83 ASN A CA 1
ATOM 634 C C . ASN A 1 83 ? 5.358 -9.334 -20.404 1.00 92.81 83 ASN A C 1
ATOM 636 O O . ASN A 1 83 ? 5.319 -10.563 -20.434 1.00 92.81 83 ASN A O 1
ATOM 640 N N . LYS A 1 84 ? 6.511 -8.653 -20.329 1.00 92.50 84 LYS A N 1
ATOM 641 C CA . LYS A 1 84 ? 7.817 -9.320 -20.285 1.00 92.50 84 LYS A CA 1
ATOM 642 C C . LYS A 1 84 ? 7.932 -10.283 -19.101 1.00 92.50 84 LYS A C 1
ATOM 644 O O . LYS A 1 84 ? 8.507 -11.349 -19.257 1.00 92.50 84 LYS A O 1
ATOM 649 N N . LEU A 1 85 ? 7.433 -9.915 -17.922 1.00 92.94 85 LEU A N 1
ATOM 650 C CA . LEU A 1 85 ? 7.421 -10.793 -16.745 1.00 92.94 85 LEU A CA 1
ATOM 651 C C . LEU A 1 85 ? 6.394 -11.933 -16.892 1.00 92.94 85 LEU A C 1
ATOM 653 O O . LEU A 1 85 ? 6.672 -13.070 -16.509 1.00 92.94 85 LEU A O 1
ATOM 657 N N . GLY A 1 86 ? 5.256 -11.654 -17.528 1.00 93.56 86 GLY A N 1
ATOM 658 C CA . GLY A 1 86 ? 4.200 -12.621 -17.824 1.00 93.56 86 GLY A CA 1
ATOM 659 C C . GLY A 1 86 ? 4.661 -13.777 -18.716 1.00 93.56 86 GLY A C 1
ATOM 660 O O . GLY A 1 86 ? 4.262 -14.913 -18.472 1.00 93.56 86 GLY A O 1
ATOM 661 N N . GLU A 1 87 ? 5.571 -13.536 -19.668 1.00 93.94 87 GLU A N 1
ATOM 662 C CA . GLU A 1 87 ? 6.214 -14.591 -20.480 1.00 93.94 87 GLU A CA 1
ATOM 663 C C . GLU A 1 87 ? 6.947 -15.650 -19.631 1.00 93.94 87 GLU A C 1
ATOM 665 O O . GLU A 1 87 ? 7.133 -16.782 -20.075 1.00 93.94 87 GLU A O 1
ATOM 670 N N . TYR A 1 88 ? 7.328 -15.301 -18.397 1.00 92.44 88 TYR A N 1
ATOM 671 C CA . TYR A 1 88 ? 8.004 -16.177 -17.434 1.00 92.44 88 TYR A CA 1
ATOM 672 C C . TYR A 1 88 ? 7.069 -16.626 -16.298 1.00 92.44 88 TYR A C 1
ATOM 674 O O . TYR A 1 88 ? 7.534 -17.150 -15.287 1.00 92.44 88 TYR A O 1
ATOM 682 N N . GLY A 1 89 ? 5.755 -16.417 -16.438 1.00 90.69 89 GLY A N 1
ATOM 683 C CA . GLY A 1 89 ? 4.760 -16.787 -15.430 1.00 90.69 89 GLY A CA 1
ATOM 684 C C . GLY A 1 89 ? 4.770 -15.900 -14.182 1.00 90.69 89 GLY A C 1
ATOM 685 O O . GLY A 1 89 ? 4.280 -16.322 -13.136 1.00 90.69 89 GLY A O 1
ATOM 686 N N . VAL A 1 90 ? 5.331 -14.689 -14.269 1.00 91.38 90 VAL A N 1
ATOM 687 C CA . VAL A 1 90 ? 5.393 -13.735 -13.155 1.00 91.38 90 VAL A CA 1
ATOM 688 C C . VAL A 1 90 ? 4.276 -12.698 -13.292 1.00 91.38 90 VAL A C 1
ATOM 690 O O . VAL A 1 90 ? 4.148 -12.029 -14.318 1.00 91.38 90 VAL A O 1
ATOM 693 N N . GLN A 1 91 ? 3.470 -12.566 -12.239 1.00 93.94 91 GLN A N 1
ATOM 694 C CA . GLN A 1 91 ? 2.434 -11.539 -12.110 1.00 93.94 91 GLN A CA 1
ATOM 695 C C . GLN A 1 91 ? 2.987 -10.280 -11.433 1.00 93.94 91 GLN A C 1
ATOM 697 O O . GLN A 1 91 ? 4.024 -10.321 -10.769 1.00 93.94 91 GLN A O 1
ATOM 702 N N . VAL A 1 92 ? 2.291 -9.158 -11.606 1.00 93.50 92 VAL A N 1
ATOM 703 C CA . VAL A 1 92 ? 2.717 -7.842 -11.120 1.00 93.50 92 VAL A CA 1
ATOM 704 C C . VAL A 1 92 ? 1.703 -7.281 -10.130 1.00 93.50 92 VAL A C 1
ATOM 706 O O . VAL A 1 92 ? 0.497 -7.374 -10.340 1.00 93.50 92 VAL A O 1
ATOM 709 N N . ILE A 1 93 ? 2.217 -6.670 -9.065 1.00 94.31 93 ILE A N 1
ATOM 710 C CA . ILE A 1 93 ? 1.458 -5.778 -8.189 1.00 94.31 93 ILE A CA 1
ATOM 711 C C . ILE A 1 93 ? 1.774 -4.356 -8.647 1.00 94.31 93 ILE A C 1
ATOM 713 O O . ILE A 1 93 ? 2.951 -3.999 -8.742 1.00 94.31 93 ILE A O 1
ATOM 717 N N . LEU A 1 94 ? 0.752 -3.563 -8.972 1.00 93.31 94 LEU A N 1
ATOM 718 C CA . LEU A 1 94 ? 0.960 -2.144 -9.255 1.00 93.31 94 LEU A CA 1
ATOM 719 C C . LEU A 1 94 ? 1.034 -1.363 -7.950 1.00 93.31 94 LEU A C 1
ATOM 721 O O . LEU A 1 94 ? 0.073 -1.344 -7.189 1.00 93.31 94 LEU A O 1
ATOM 725 N N . ASP A 1 95 ? 2.165 -0.694 -7.750 1.00 90.38 95 ASP A N 1
ATOM 726 C CA . ASP A 1 95 ? 2.370 0.259 -6.666 1.00 90.38 95 ASP A CA 1
ATOM 727 C C . ASP A 1 95 ? 2.377 1.674 -7.246 1.00 90.38 95 ASP A C 1
ATOM 729 O O . ASP A 1 95 ? 3.314 2.087 -7.939 1.00 90.38 95 ASP A O 1
ATOM 733 N N . TYR A 1 96 ? 1.275 2.394 -7.043 1.00 83.56 96 TYR A N 1
ATOM 734 C CA . TYR A 1 96 ? 1.149 3.763 -7.520 1.00 83.56 96 TYR A CA 1
ATOM 735 C C . TYR A 1 96 ? 1.811 4.712 -6.523 1.00 83.56 96 TYR A C 1
ATOM 737 O O . TYR A 1 96 ? 1.279 4.988 -5.451 1.00 83.56 96 TYR A O 1
ATOM 745 N N . GLY A 1 97 ? 2.980 5.227 -6.906 1.00 69.81 97 GLY A N 1
ATOM 746 C CA . GLY A 1 97 ? 3.834 6.073 -6.071 1.00 69.81 97 GLY A CA 1
ATOM 747 C C . GLY A 1 97 ? 3.331 7.503 -5.853 1.00 69.81 97 GLY A C 1
ATOM 748 O O . GLY A 1 97 ? 4.120 8.440 -5.975 1.00 69.81 97 GLY A O 1
ATOM 749 N N . VAL A 1 98 ? 2.043 7.708 -5.560 1.00 64.12 98 VAL A N 1
ATOM 750 C CA . VAL A 1 98 ? 1.594 9.003 -5.034 1.00 64.12 98 VAL A CA 1
ATOM 751 C C . VAL A 1 98 ? 2.117 9.168 -3.617 1.00 64.12 98 VAL A C 1
ATOM 753 O O . VAL A 1 98 ? 1.649 8.548 -2.668 1.00 64.12 98 VAL A O 1
ATOM 756 N N . GLU A 1 99 ? 3.119 10.032 -3.489 1.00 58.81 99 GLU A N 1
ATOM 757 C CA . GLU A 1 99 ? 3.543 10.586 -2.211 1.00 58.81 99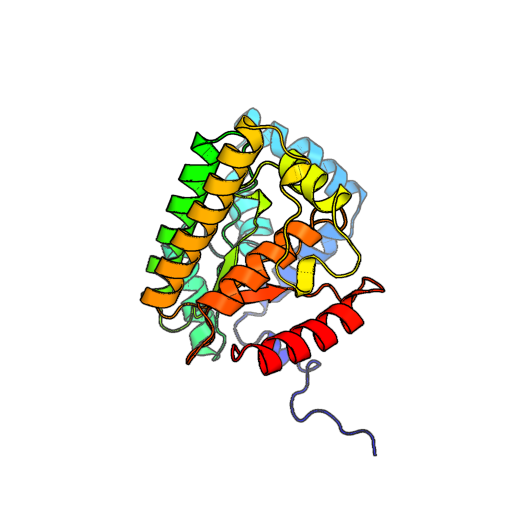 GLU A CA 1
ATOM 758 C C . GLU A 1 99 ? 2.493 11.619 -1.773 1.00 58.81 99 GLU A C 1
ATOM 760 O O . GLU A 1 99 ? 2.229 12.591 -2.491 1.00 58.81 99 GLU A O 1
ATOM 765 N N . GLY A 1 100 ? 1.861 11.360 -0.623 1.00 59.44 100 GLY A N 1
ATOM 766 C CA . GLY A 1 100 ? 0.720 12.099 -0.086 1.00 59.44 100 GLY A CA 1
ATOM 767 C C . GLY A 1 100 ? 0.961 13.604 -0.047 1.00 59.44 100 GLY A C 1
ATOM 768 O O . GLY A 1 100 ? 1.668 14.130 0.813 1.00 59.44 100 GLY A O 1
ATOM 769 N N . LYS A 1 101 ? 0.353 14.319 -0.993 1.00 73.50 101 LYS A N 1
ATOM 770 C CA . LYS A 1 101 ? 0.187 15.763 -0.868 1.00 73.50 101 LYS A CA 1
ATOM 771 C C . LYS A 1 101 ? -0.971 16.005 0.087 1.00 73.50 101 LYS A C 1
ATOM 773 O O . LYS A 1 101 ? -2.049 15.452 -0.091 1.00 73.50 101 LYS A O 1
ATOM 778 N N . GLU A 1 102 ? -0.743 16.857 1.073 1.00 84.06 102 GLU A N 1
ATOM 779 C CA . GLU A 1 102 ? -1.767 17.228 2.045 1.00 84.06 102 GLU A CA 1
ATOM 780 C C . GLU A 1 102 ? -2.931 17.988 1.391 1.00 84.06 102 GLU A C 1
ATOM 782 O O . GLU A 1 102 ? -2.742 18.764 0.447 1.00 84.06 102 GLU A O 1
ATOM 787 N N . GLY A 1 103 ? -4.129 17.809 1.945 1.00 91.81 103 GLY A N 1
ATOM 788 C CA . GLY A 1 103 ? -5.329 18.564 1.585 1.00 91.81 103 GLY A CA 1
ATOM 789 C C . GLY A 1 103 ? -6.361 17.762 0.794 1.00 91.81 103 GLY A C 1
ATOM 790 O O . GLY A 1 103 ? -6.025 16.916 -0.028 1.00 91.81 103 GLY A O 1
ATOM 791 N N . GLU A 1 104 ? -7.634 18.084 1.031 1.00 94.06 104 GLU A N 1
ATOM 792 C CA . GLU A 1 104 ? -8.795 17.330 0.539 1.00 94.06 104 GLU A CA 1
ATOM 793 C C . GLU A 1 104 ? -8.812 17.130 -0.987 1.00 94.06 104 GLU A C 1
ATOM 795 O O . GLU A 1 104 ? -9.126 16.047 -1.461 1.00 94.06 104 GLU A O 1
ATOM 800 N N . GLU A 1 105 ? -8.414 18.137 -1.769 1.00 94.81 105 GLU A N 1
ATOM 801 C CA . GLU A 1 105 ? -8.366 18.022 -3.235 1.00 94.81 105 GLU A CA 1
ATOM 802 C C . GLU A 1 105 ? -7.326 16.992 -3.701 1.00 94.81 105 GLU A C 1
ATOM 804 O O . GLU A 1 105 ? -7.597 16.188 -4.589 1.00 94.81 105 GLU A O 1
ATOM 809 N N . ASN A 1 106 ? -6.145 16.967 -3.073 1.00 94.06 106 ASN A N 1
ATOM 810 C CA . ASN A 1 106 ? -5.098 15.995 -3.403 1.00 94.06 106 ASN A CA 1
ATOM 811 C C . ASN A 1 106 ? -5.502 14.575 -2.995 1.00 94.06 106 ASN A C 1
ATOM 813 O O . ASN A 1 106 ? -5.200 13.605 -3.681 1.00 94.06 106 ASN A O 1
ATOM 817 N N . PHE A 1 107 ? -6.195 14.481 -1.872 1.00 95.25 107 PHE A N 1
ATOM 818 C CA . PHE A 1 107 ? -6.761 13.284 -1.277 1.00 95.25 107 PHE A CA 1
ATOM 819 C C . PHE A 1 107 ? -7.884 12.659 -2.112 1.00 95.25 107 PHE A C 1
ATOM 821 O O . PHE A 1 107 ? -7.944 11.432 -2.225 1.00 95.25 107 PHE A O 1
ATOM 828 N N . GLU A 1 108 ? -8.746 13.475 -2.716 1.00 96.75 108 GLU A N 1
ATOM 829 C CA . GLU A 1 108 ? -9.736 13.014 -3.691 1.00 96.75 108 GLU A CA 1
ATOM 830 C C . GLU A 1 108 ? -9.063 12.638 -5.015 1.00 96.75 108 GLU A C 1
ATOM 832 O O . GLU A 1 108 ? -9.320 11.562 -5.548 1.00 96.75 108 GLU A O 1
ATOM 837 N N . HIS A 1 109 ? -8.119 13.450 -5.497 1.00 95.38 109 HIS A N 1
ATOM 838 C CA . HIS A 1 109 ? -7.359 13.132 -6.705 1.00 95.38 109 HIS A CA 1
ATOM 839 C C . HIS A 1 109 ? -6.603 11.798 -6.582 1.00 95.38 109 HIS A C 1
ATOM 841 O O . HIS A 1 109 ? -6.604 10.994 -7.512 1.00 95.38 109 HIS A O 1
ATOM 847 N N . ALA A 1 110 ? -6.003 11.516 -5.421 1.00 95.06 110 ALA A N 1
ATOM 848 C CA . ALA A 1 110 ? -5.359 10.233 -5.158 1.00 95.06 110 ALA A CA 1
ATOM 849 C C . ALA A 1 110 ? -6.361 9.069 -5.245 1.00 95.06 110 ALA A C 1
ATOM 851 O O . ALA A 1 110 ? -6.051 8.054 -5.861 1.00 95.06 110 ALA A O 1
ATOM 852 N N . CYS A 1 111 ? -7.569 9.224 -4.689 1.00 96.56 111 CYS A N 1
ATOM 853 C CA . CYS A 1 111 ? -8.649 8.238 -4.802 1.00 96.56 111 CYS A CA 1
ATOM 854 C C . CYS A 1 111 ? -9.026 7.967 -6.269 1.00 96.56 111 CYS A C 1
ATOM 856 O O . CYS A 1 111 ? -9.085 6.809 -6.691 1.00 96.56 111 CYS A O 1
ATOM 858 N N . GLU A 1 112 ? -9.221 9.020 -7.067 1.00 96.88 112 GLU A N 1
ATOM 859 C CA . GLU A 1 112 ? -9.518 8.901 -8.499 1.00 96.88 112 GLU A CA 1
ATOM 860 C C . GLU A 1 112 ? -8.399 8.179 -9.260 1.00 96.88 112 GLU A C 1
ATOM 862 O O . GLU A 1 112 ? -8.671 7.307 -10.090 1.00 96.88 112 GLU A O 1
ATOM 867 N N . GLU A 1 113 ? -7.140 8.485 -8.945 1.00 95.56 113 GLU A N 1
ATOM 868 C CA . GLU A 1 113 ? -5.992 7.812 -9.543 1.00 95.56 113 GLU A CA 1
ATOM 869 C C . GLU A 1 113 ? -5.905 6.338 -9.125 1.00 95.56 113 GLU A C 1
ATOM 871 O O . GLU A 1 113 ? -5.712 5.487 -9.992 1.00 95.56 113 GLU A O 1
ATOM 876 N N . PHE A 1 114 ? -6.137 5.992 -7.853 1.00 96.44 114 PHE A N 1
ATOM 877 C CA . PHE A 1 114 ? -6.222 4.592 -7.417 1.00 96.44 114 PHE A CA 1
ATOM 878 C C . PHE A 1 114 ? -7.291 3.824 -8.207 1.00 96.44 114 PHE A C 1
ATOM 880 O O . PHE A 1 114 ? -7.018 2.746 -8.739 1.00 96.44 114 PHE A O 1
ATOM 887 N N . ILE A 1 115 ? -8.485 4.401 -8.369 1.00 97.69 115 ILE A N 1
ATOM 888 C CA . ILE A 1 115 ? -9.573 3.802 -9.156 1.00 97.69 115 ILE A CA 1
ATOM 889 C C . ILE A 1 115 ? -9.164 3.636 -10.628 1.00 97.69 115 ILE A C 1
ATOM 891 O O . ILE A 1 115 ? -9.392 2.574 -11.214 1.00 97.69 115 ILE A O 1
ATOM 895 N N . ARG A 1 116 ? -8.525 4.646 -11.230 1.00 96.50 116 ARG A N 1
ATOM 896 C CA . ARG A 1 116 ? -8.026 4.591 -12.614 1.00 96.50 116 ARG A CA 1
ATOM 897 C C . ARG A 1 116 ? -7.007 3.467 -12.804 1.00 96.50 116 ARG A C 1
ATOM 899 O O . ARG A 1 116 ? -7.068 2.739 -13.796 1.00 96.50 116 ARG A O 1
ATOM 906 N N . VAL A 1 117 ? -6.081 3.304 -11.860 1.00 95.25 117 VAL A N 1
ATOM 907 C CA . VAL A 1 117 ? -5.055 2.255 -11.906 1.00 95.25 117 VAL A CA 1
ATOM 908 C C . VAL A 1 117 ? -5.672 0.868 -11.701 1.00 95.25 117 VAL A C 1
ATOM 910 O O . VAL A 1 117 ? -5.299 -0.058 -12.417 1.00 95.25 117 VAL A O 1
ATOM 913 N N . ILE A 1 118 ? -6.663 0.719 -10.817 1.00 96.75 118 ILE A N 1
ATOM 914 C CA . ILE A 1 118 ? -7.433 -0.527 -10.652 1.00 96.75 118 ILE A CA 1
ATOM 915 C C . ILE A 1 118 ? -8.141 -0.917 -11.952 1.00 96.75 118 ILE A C 1
ATOM 917 O O . ILE A 1 118 ? -8.052 -2.063 -12.390 1.00 96.75 118 ILE A O 1
ATOM 921 N N . GLN A 1 119 ? -8.823 0.031 -12.599 1.00 96.69 119 GLN A N 1
ATOM 922 C CA . GLN A 1 119 ? -9.504 -0.217 -13.874 1.00 96.69 119 GLN A CA 1
ATOM 923 C C . GLN A 1 119 ? -8.517 -0.636 -14.965 1.00 96.69 119 GLN A C 1
ATOM 925 O O . GLN A 1 119 ? -8.808 -1.517 -15.775 1.00 96.69 119 GLN A O 1
ATOM 930 N N . TYR A 1 120 ? -7.327 -0.037 -14.965 1.00 95.25 120 TYR A N 1
ATOM 931 C CA . TYR A 1 120 ? -6.254 -0.459 -15.846 1.00 95.25 120 TYR A CA 1
ATOM 932 C C . TYR A 1 120 ? -5.762 -1.871 -15.519 1.00 95.25 120 TYR A C 1
ATOM 934 O O . TYR A 1 120 ? -5.684 -2.694 -16.428 1.00 95.25 120 TYR A O 1
ATOM 942 N N . ALA A 1 121 ? -5.483 -2.184 -14.251 1.00 95.50 121 ALA A N 1
ATOM 943 C CA . ALA A 1 121 ? -5.058 -3.512 -13.810 1.00 95.50 121 ALA A CA 1
ATOM 944 C C . ALA A 1 121 ? -6.064 -4.595 -14.230 1.00 95.50 121 ALA A C 1
ATOM 946 O O . ALA A 1 121 ? -5.664 -5.605 -14.801 1.00 95.50 121 ALA A O 1
ATOM 947 N N . ALA A 1 122 ? -7.365 -4.326 -14.081 1.00 96.12 122 ALA A N 1
ATOM 948 C CA . ALA A 1 122 ? -8.446 -5.215 -14.513 1.00 96.12 122 ALA A CA 1
ATOM 949 C C . ALA A 1 122 ? -8.453 -5.490 -16.032 1.00 96.12 122 ALA A C 1
ATOM 951 O O . ALA A 1 122 ? -8.975 -6.510 -16.480 1.00 96.12 122 ALA A O 1
ATOM 952 N N . SER A 1 123 ? -7.869 -4.597 -16.842 1.00 94.69 123 SER A N 1
ATOM 953 C CA . SER A 1 123 ? -7.707 -4.800 -18.289 1.00 94.69 123 SER A CA 1
ATOM 954 C C . SER A 1 123 ? -6.495 -5.665 -18.660 1.00 94.69 123 SER A C 1
ATOM 956 O O . SER A 1 123 ? -6.362 -6.056 -19.822 1.00 94.69 123 SER A O 1
ATOM 958 N N . GLN A 1 124 ? -5.601 -5.952 -17.707 1.00 93.94 124 GLN A N 1
ATOM 959 C CA . GLN A 1 124 ? -4.352 -6.676 -17.940 1.00 93.94 124 GLN A CA 1
ATOM 960 C C . GLN A 1 124 ? -4.433 -8.115 -17.397 1.00 93.94 124 GLN A C 1
ATOM 962 O O . GLN A 1 124 ? -4.889 -8.336 -16.278 1.00 93.94 124 GLN A O 1
ATOM 967 N N . PRO A 1 125 ? -3.937 -9.126 -18.134 1.00 92.06 125 PRO A N 1
ATOM 968 C CA . PRO A 1 125 ? -4.080 -10.533 -17.743 1.00 92.06 125 PRO A CA 1
ATOM 969 C C . PRO A 1 125 ? -3.184 -10.956 -16.567 1.00 92.06 125 PRO A C 1
ATOM 971 O O . PRO A 1 125 ? -3.374 -12.028 -15.996 1.00 92.06 125 PRO A O 1
ATOM 974 N N . ASN A 1 126 ? -2.169 -10.160 -16.227 1.00 93.88 126 ASN A N 1
ATOM 975 C CA . ASN A 1 126 ? -1.127 -10.520 -15.265 1.00 93.88 126 ASN A CA 1
ATOM 976 C C . ASN A 1 126 ? -0.882 -9.450 -14.192 1.00 93.88 126 ASN A C 1
ATOM 978 O O . ASN A 1 126 ? 0.174 -9.461 -13.555 1.00 93.88 126 ASN A O 1
ATOM 982 N N . ILE A 1 127 ? -1.860 -8.569 -13.971 1.00 94.94 127 ILE A N 1
ATOM 983 C CA . ILE A 1 127 ? -1.851 -7.580 -12.889 1.00 94.94 127 ILE A CA 1
ATOM 984 C C . ILE A 1 127 ? -3.037 -7.849 -11.948 1.00 94.94 127 ILE A C 1
ATOM 986 O O . ILE A 1 127 ? -4.033 -7.131 -11.975 1.00 94.94 127 ILE A O 1
ATOM 990 N N . PRO A 1 128 ? -2.975 -8.916 -11.132 1.00 95.62 128 PRO A N 1
ATOM 991 C CA . PRO A 1 128 ? -4.080 -9.293 -10.251 1.00 95.62 128 PRO A CA 1
ATOM 992 C C . PRO A 1 128 ? -4.239 -8.370 -9.038 1.00 95.62 128 PRO A C 1
ATOM 994 O O . PRO A 1 128 ? -5.251 -8.465 -8.349 1.00 95.62 128 PRO A O 1
ATOM 997 N N . PHE A 1 129 ? -3.251 -7.517 -8.747 1.00 95.62 129 PHE A N 1
ATOM 998 C CA . PHE A 1 129 ? -3.204 -6.740 -7.515 1.00 95.62 129 PHE A CA 1
ATOM 999 C C . PHE A 1 129 ? -2.778 -5.288 -7.727 1.00 95.62 129 PHE A C 1
ATOM 1001 O O . PHE A 1 129 ? -1.938 -4.981 -8.578 1.00 95.62 129 PHE A O 1
ATOM 1008 N N . MET A 1 130 ? -3.281 -4.426 -6.848 1.00 95.25 130 MET A N 1
ATOM 1009 C CA . MET A 1 130 ? -2.786 -3.072 -6.624 1.00 95.25 130 MET A CA 1
ATOM 1010 C C . MET A 1 130 ? -2.500 -2.855 -5.134 1.00 95.25 130 MET A C 1
ATOM 1012 O O . MET A 1 130 ? -3.288 -3.291 -4.297 1.00 95.25 130 MET A O 1
ATOM 1016 N N . SER A 1 131 ? -1.405 -2.171 -4.797 1.00 95.75 131 SER A N 1
ATOM 1017 C CA . SER A 1 131 ? -1.163 -1.673 -3.439 1.00 95.75 131 SER A CA 1
ATOM 1018 C C . SER A 1 131 ? -1.684 -0.247 -3.263 1.00 95.75 131 SER A C 1
ATOM 1020 O O . SER A 1 131 ? -1.605 0.580 -4.175 1.00 95.75 131 SER A O 1
ATOM 1022 N N . ILE A 1 132 ? -2.219 0.044 -2.077 1.00 96.25 132 ILE A N 1
ATOM 1023 C CA . ILE A 1 132 ? -2.638 1.386 -1.664 1.00 96.25 132 ILE A CA 1
ATOM 1024 C C . ILE A 1 132 ? -2.076 1.713 -0.281 1.00 96.25 132 ILE A C 1
ATOM 1026 O O . ILE A 1 132 ? -1.935 0.832 0.566 1.00 96.25 132 ILE A O 1
ATOM 1030 N N . LYS A 1 133 ? -1.812 2.997 -0.035 1.00 96.12 133 LYS A N 1
ATOM 1031 C CA . LYS A 1 133 ? -1.428 3.536 1.278 1.00 96.12 133 LYS A CA 1
ATOM 1032 C C . LYS A 1 133 ? -2.530 4.450 1.775 1.00 96.12 133 LYS A C 1
ATOM 1034 O O . LYS A 1 133 ? -2.968 5.320 1.020 1.00 96.12 133 LYS A O 1
ATOM 1039 N N . VAL A 1 134 ? -2.956 4.287 3.024 1.00 96.31 134 VAL A N 1
ATOM 1040 C CA . VAL A 1 134 ? -4.040 5.106 3.583 1.00 96.31 134 VAL A CA 1
ATOM 1041 C C . VAL A 1 134 ? -3.593 6.559 3.693 1.00 96.31 134 VAL A C 1
ATOM 1043 O O . VAL A 1 134 ? -4.378 7.453 3.393 1.00 96.31 134 VAL A O 1
ATOM 1046 N N . THR A 1 135 ? -2.317 6.823 3.994 1.00 95.62 135 THR A N 1
ATOM 1047 C CA . THR A 1 135 ? -1.764 8.193 3.991 1.00 95.62 135 THR A CA 1
ATOM 1048 C C . THR A 1 135 ? -1.786 8.879 2.621 1.00 95.62 135 THR A C 1
ATOM 1050 O O . THR A 1 135 ? -1.773 10.108 2.552 1.00 95.62 135 THR A O 1
ATOM 1053 N N . GLY A 1 136 ? -1.890 8.128 1.518 1.00 94.44 136 GLY A N 1
ATOM 1054 C CA . GLY A 1 136 ? -2.086 8.701 0.183 1.00 94.44 136 GLY A CA 1
ATOM 1055 C C . GLY A 1 136 ? -3.421 9.439 0.053 1.00 94.44 136 GLY A C 1
ATOM 1056 O O . GLY A 1 136 ? -3.568 10.329 -0.782 1.00 94.44 136 GLY A O 1
ATOM 1057 N N . PHE A 1 137 ? -4.386 9.096 0.907 1.00 95.69 137 PHE A N 1
ATOM 1058 C CA . PHE A 1 137 ? -5.725 9.661 0.932 1.00 95.69 137 PHE A CA 1
ATOM 1059 C C . PHE A 1 137 ? -6.194 9.924 2.380 1.00 95.69 137 PHE A C 1
ATOM 1061 O O . PHE A 1 137 ? -7.383 9.972 2.662 1.00 95.69 137 PHE A O 1
ATOM 1068 N N . ALA A 1 138 ? -5.303 10.171 3.331 1.00 96.31 138 ALA A N 1
ATOM 1069 C CA . ALA A 1 138 ? -5.687 10.556 4.685 1.00 96.31 138 ALA A CA 1
ATOM 1070 C C . ALA A 1 138 ? -4.604 11.424 5.304 1.00 96.31 138 ALA A C 1
ATOM 1072 O O . ALA A 1 138 ? -3.413 11.160 5.148 1.00 96.31 138 ALA A O 1
ATOM 1073 N N . ARG A 1 139 ? -5.016 12.444 6.058 1.00 96.81 139 ARG A N 1
ATOM 1074 C CA . ARG A 1 139 ? -4.069 13.295 6.770 1.00 96.81 139 ARG A CA 1
ATOM 1075 C C . ARG A 1 139 ? -3.352 12.486 7.836 1.00 96.81 139 ARG A C 1
ATOM 1077 O O . ARG A 1 139 ? -3.980 11.930 8.737 1.00 96.81 139 ARG A O 1
ATOM 1084 N N . PHE A 1 140 ? -2.026 12.518 7.798 1.00 96.25 140 PHE A N 1
ATOM 1085 C CA . PHE A 1 140 ? -1.184 11.767 8.727 1.00 96.25 140 PHE A CA 1
ATOM 1086 C C . PHE A 1 140 ? -1.530 12.056 10.196 1.00 96.25 140 PHE A C 1
ATOM 1088 O O . PHE A 1 140 ? -1.710 11.148 11.003 1.00 96.25 140 PHE A O 1
ATOM 1095 N N . GLY A 1 141 ? -1.722 13.336 10.531 1.00 97.19 141 GLY A N 1
ATOM 1096 C CA . GLY A 1 141 ? -2.084 13.761 11.885 1.00 97.19 141 GLY A CA 1
ATOM 1097 C C . GLY A 1 141 ? -3.469 13.291 12.353 1.00 97.19 141 GLY A C 1
ATOM 1098 O O . GLY A 1 141 ? -3.679 13.164 13.557 1.00 97.19 141 GLY A O 1
ATOM 1099 N N . LEU A 1 142 ? -4.409 13.023 11.436 1.00 97.94 142 LEU A N 1
ATOM 1100 C CA . LEU A 1 142 ? -5.705 12.430 11.784 1.00 97.94 142 LEU A CA 1
ATOM 1101 C C . LEU A 1 142 ? -5.515 10.971 12.210 1.00 97.94 142 LEU A C 1
ATOM 1103 O O . LEU A 1 142 ? -6.006 10.573 13.266 1.00 97.94 142 LEU A O 1
ATOM 1107 N N . LEU A 1 143 ? -4.746 10.206 11.429 1.00 98.25 143 LEU A N 1
ATOM 1108 C CA . LEU A 1 143 ? -4.424 8.813 11.743 1.00 98.25 143 LEU A CA 1
ATOM 1109 C C . LEU A 1 143 ? -3.651 8.704 13.061 1.00 98.25 143 LEU A C 1
ATOM 1111 O O . LEU A 1 143 ? -4.009 7.891 13.901 1.00 98.25 143 LEU A O 1
ATOM 1115 N N . GLN A 1 144 ? -2.674 9.584 13.307 1.00 98.25 144 GLN A N 1
ATOM 1116 C CA . GLN A 1 144 ? -1.948 9.631 14.584 1.00 98.25 144 GLN A CA 1
ATOM 1117 C C . GLN A 1 144 ? -2.871 9.818 15.788 1.00 98.25 144 GLN A C 1
ATOM 1119 O O . GLN A 1 144 ? -2.672 9.219 16.842 1.00 98.25 144 GLN A O 1
ATOM 1124 N N . LYS A 1 145 ? -3.881 10.679 15.643 1.00 98.31 145 LYS A N 1
ATOM 1125 C CA . LYS A 1 145 ? -4.835 10.963 16.712 1.00 98.31 145 LYS A CA 1
ATOM 1126 C C . LYS A 1 145 ? -5.740 9.763 16.998 1.00 98.31 145 LYS A C 1
ATOM 1128 O O . LYS A 1 145 ? -6.045 9.510 18.160 1.00 98.31 145 LYS A O 1
ATOM 1133 N N . LEU A 1 146 ? -6.148 9.042 15.955 1.00 98.44 146 LEU A N 1
ATOM 1134 C CA . LEU A 1 146 ? -6.931 7.811 16.071 1.00 98.44 146 LEU A CA 1
ATOM 1135 C C . LEU A 1 146 ? -6.105 6.656 16.652 1.00 98.44 146 LEU A C 1
ATOM 1137 O O . LEU A 1 146 ? -6.591 5.954 17.531 1.00 98.44 146 LEU A O 1
ATOM 1141 N N . ASP A 1 147 ? -4.854 6.502 16.222 1.00 97.88 147 ASP A N 1
ATOM 1142 C CA . ASP A 1 147 ? -3.921 5.493 16.736 1.00 97.88 147 ASP A CA 1
ATOM 1143 C C . ASP A 1 147 ? -3.621 5.706 18.225 1.00 97.88 147 ASP A C 1
ATOM 1145 O O . ASP A 1 147 ? -3.709 4.777 19.020 1.00 97.88 147 ASP A O 1
ATOM 1149 N N . ALA A 1 148 ? -3.406 6.954 18.652 1.00 97.62 148 ALA A N 1
ATOM 1150 C CA . ALA A 1 148 ? -3.223 7.280 20.067 1.00 97.62 148 ALA A CA 1
ATOM 1151 C C . ALA A 1 148 ? -4.455 6.968 20.943 1.00 97.62 148 ALA A C 1
ATOM 1153 O O . ALA A 1 148 ? -4.325 6.857 22.163 1.00 97.62 148 ALA A O 1
ATOM 1154 N N . ALA A 1 149 ? -5.642 6.857 20.340 1.00 96.88 149 ALA A N 1
ATOM 1155 C CA . ALA A 1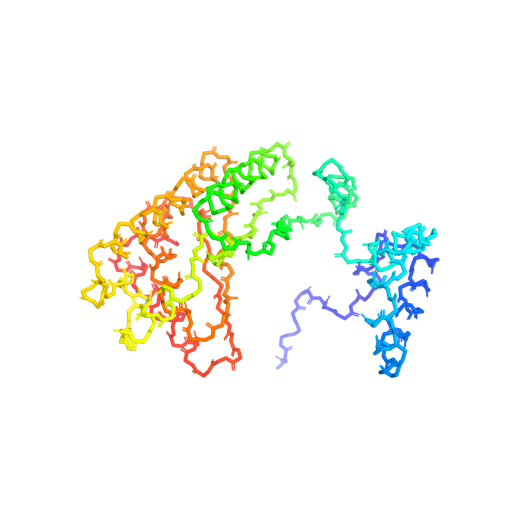 149 ? -6.878 6.459 21.009 1.00 96.88 149 ALA A CA 1
ATOM 1156 C C . ALA A 1 149 ? -7.136 4.945 20.943 1.00 96.88 149 ALA A C 1
ATOM 1158 O O . ALA A 1 149 ? -8.080 4.457 21.566 1.00 96.88 149 ALA A O 1
ATOM 1159 N N . ALA A 1 150 ? -6.326 4.200 20.190 1.00 95.06 150 ALA A N 1
ATOM 1160 C CA . ALA A 1 150 ? -6.480 2.770 20.030 1.00 95.06 150 ALA A CA 1
ATOM 1161 C C . ALA A 1 150 ? -6.228 2.001 21.330 1.00 95.06 150 ALA A C 1
ATOM 1163 O O . ALA A 1 150 ? -5.456 2.389 22.2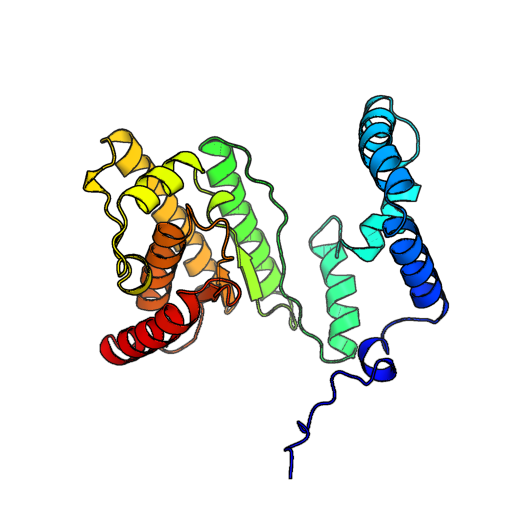06 1.00 95.06 150 ALA A O 1
ATOM 1164 N N . SER A 1 151 ? -6.886 0.852 21.418 1.00 91.19 151 SER A N 1
ATOM 1165 C CA . SER A 1 151 ? -6.606 -0.180 22.407 1.00 91.19 151 SER A CA 1
ATOM 1166 C C . SER A 1 151 ? -5.854 -1.319 21.727 1.00 91.19 151 SER A C 1
ATOM 1168 O O . SER A 1 151 ? -5.913 -1.442 20.506 1.00 91.19 151 SER A O 1
ATOM 1170 N N . ASP A 1 152 ? -5.253 -2.225 22.501 1.00 81.31 152 ASP A N 1
ATOM 1171 C CA . ASP A 1 152 ? -4.512 -3.392 21.984 1.00 81.31 152 ASP A CA 1
ATOM 1172 C C . ASP A 1 152 ? -5.304 -4.281 20.996 1.00 81.31 152 ASP A C 1
ATOM 1174 O O . ASP A 1 152 ? -4.727 -5.170 20.365 1.00 81.31 152 ASP A O 1
ATOM 1178 N N . LYS A 1 153 ? -6.629 -4.091 20.893 1.00 80.56 153 LYS A N 1
ATOM 1179 C CA . LYS A 1 153 ? -7.535 -4.881 20.051 1.00 80.56 153 LYS A CA 1
ATOM 1180 C C . LYS A 1 153 ? -8.197 -4.137 18.897 1.00 80.56 153 LYS A C 1
ATOM 1182 O O . LYS A 1 153 ? -8.805 -4.777 18.042 1.00 80.56 153 LYS A O 1
ATOM 1187 N N . SER A 1 154 ? -8.085 -2.816 18.868 1.00 89.94 154 SER A N 1
ATOM 1188 C CA . SER A 1 154 ? -8.870 -1.962 17.977 1.00 89.94 154 SER A CA 1
ATOM 1189 C C . SER A 1 154 ? -8.698 -2.333 16.500 1.00 89.94 154 SER A C 1
ATOM 1191 O O . SER A 1 154 ? -9.692 -2.611 15.823 1.00 89.94 154 SER A O 1
ATOM 1193 N N . GLY A 1 155 ? -7.452 -2.468 16.035 1.00 86.38 155 GLY A N 1
ATOM 1194 C CA . GLY A 1 155 ? -7.134 -2.807 14.650 1.00 86.38 155 GLY A CA 1
ATOM 1195 C C . GLY A 1 155 ? -7.759 -4.113 14.148 1.00 86.38 155 GLY A C 1
ATOM 1196 O O . GLY A 1 155 ? -8.359 -4.137 13.077 1.00 86.38 155 GLY A O 1
ATOM 1197 N N . PHE A 1 156 ? -7.670 -5.211 14.909 1.00 87.19 156 PHE A N 1
ATOM 1198 C CA . PHE A 1 156 ? -8.202 -6.502 14.443 1.00 87.19 156 PHE A CA 1
ATOM 1199 C C . PHE A 1 156 ? -9.712 -6.662 14.671 1.00 87.19 156 PHE A C 1
ATOM 1201 O O . PHE A 1 156 ? -10.337 -7.493 14.018 1.00 87.19 156 PHE A O 1
ATOM 1208 N N . GLU A 1 157 ? -10.319 -5.892 15.580 1.00 89.94 157 GLU A N 1
ATOM 1209 C CA . GLU A 1 157 ? -11.781 -5.846 15.741 1.00 89.94 157 GLU A CA 1
ATOM 1210 C C . GLU A 1 157 ? -12.442 -4.897 14.726 1.00 89.94 157 GLU A C 1
ATOM 1212 O O . GLU A 1 157 ? -13.670 -4.850 14.629 1.00 89.94 157 GLU A O 1
ATOM 1217 N N . GLY A 1 158 ? -11.645 -4.154 13.947 1.00 94.31 158 GLY A N 1
ATOM 1218 C CA . GLY A 1 158 ? -12.151 -3.153 13.015 1.00 94.31 158 GLY A CA 1
ATOM 1219 C C . GLY A 1 158 ? -12.761 -1.947 13.729 1.00 94.31 158 GLY A C 1
ATOM 1220 O O . GLY A 1 158 ? -13.723 -1.366 13.229 1.00 94.31 158 GLY A O 1
ATOM 1221 N N . ILE A 1 159 ? -12.265 -1.592 14.916 1.00 95.88 159 ILE A N 1
ATOM 1222 C CA . ILE A 1 159 ? -12.800 -0.502 15.739 1.00 95.88 159 ILE A CA 1
ATOM 1223 C C . ILE A 1 159 ? -11.913 0.731 15.595 1.00 95.88 159 ILE A C 1
ATOM 1225 O O . ILE A 1 159 ? -10.717 0.676 15.852 1.00 95.88 159 ILE A O 1
ATOM 1229 N N . VAL A 1 160 ? -12.530 1.864 15.257 1.00 97.19 160 VAL A N 1
ATOM 1230 C CA . VAL A 1 160 ? -11.877 3.178 15.226 1.00 97.19 160 VAL A CA 1
ATOM 1231 C C . VAL A 1 160 ? -12.537 4.082 16.264 1.00 97.19 160 VAL A C 1
ATOM 1233 O O . VAL A 1 160 ? -13.736 4.358 16.183 1.00 97.19 160 VAL A O 1
ATOM 1236 N N . HIS A 1 161 ? -11.752 4.550 17.233 1.00 95.94 161 HIS A N 1
ATOM 1237 C CA . HIS A 1 161 ? -12.205 5.370 18.366 1.00 95.94 161 HIS A CA 1
ATOM 1238 C C . HIS A 1 161 ? -12.388 6.836 17.958 1.00 95.94 161 HIS A C 1
ATOM 1240 O O . HIS A 1 161 ? -11.571 7.706 18.251 1.00 95.94 161 HIS A O 1
ATOM 1246 N N . THR A 1 162 ? -13.453 7.120 17.206 1.00 97.12 162 THR A N 1
ATOM 1247 C CA . THR A 1 162 ? -13.721 8.458 16.640 1.00 97.12 162 THR A CA 1
ATOM 1248 C C . THR A 1 162 ? -14.172 9.495 17.674 1.00 97.12 162 THR A C 1
ATOM 1250 O O . THR A 1 162 ? -14.239 10.684 17.369 1.00 97.12 162 THR A O 1
ATOM 1253 N N . GLU A 1 163 ? -14.476 9.108 18.911 1.00 96.69 163 GLU A N 1
ATOM 1254 C CA . GLU A 1 163 ? -14.883 10.010 19.993 1.00 96.69 163 GLU A CA 1
ATOM 1255 C C . GLU A 1 163 ? -13.807 11.028 20.387 1.00 96.69 163 GLU A C 1
ATOM 1257 O O . GLU A 1 163 ? -14.147 12.093 20.904 1.00 96.69 163 GLU A O 1
ATOM 1262 N N . VAL A 1 164 ? -12.534 10.750 20.090 1.00 97.00 164 VAL A N 1
ATOM 1263 C CA . VAL A 1 164 ? -11.429 11.699 20.300 1.00 97.00 164 VAL A CA 1
ATOM 1264 C C . VAL A 1 164 ? -11.396 12.812 19.249 1.00 97.00 164 VAL A C 1
ATOM 1266 O O . VAL A 1 164 ? -10.720 13.830 19.429 1.00 97.00 164 VAL A O 1
ATOM 1269 N N . LEU A 1 165 ? -12.105 12.627 18.134 1.00 98.25 165 LEU A N 1
ATOM 1270 C CA . LEU A 1 165 ? -12.154 13.569 17.026 1.00 98.25 165 LEU A CA 1
ATOM 1271 C C . LEU A 1 165 ? -13.161 14.697 17.289 1.00 98.25 165 LEU A C 1
ATOM 1273 O O . LEU A 1 165 ? -14.252 14.496 17.828 1.00 98.25 165 LEU A O 1
ATOM 1277 N N . SER A 1 166 ? -12.800 15.903 16.853 1.00 98.50 166 SER A N 1
ATOM 1278 C CA . SER A 1 166 ? -13.728 17.029 16.725 1.00 98.50 166 SER A CA 1
ATOM 1279 C C . SER A 1 166 ? -14.784 16.760 15.644 1.00 98.50 166 SER A C 1
ATOM 1281 O O . SER A 1 166 ? -14.644 15.842 14.841 1.00 98.50 166 SER A O 1
ATOM 1283 N N . ALA A 1 167 ? -15.840 17.577 15.587 1.00 98.31 167 ALA A N 1
ATOM 1284 C CA . ALA A 1 167 ? -16.892 17.418 14.579 1.00 98.31 167 ALA A CA 1
ATOM 1285 C C . ALA A 1 167 ? -16.344 17.455 13.137 1.00 98.31 167 ALA A C 1
ATOM 1287 O O . ALA A 1 167 ? -16.653 16.571 12.348 1.00 98.31 167 ALA A O 1
ATOM 1288 N N . SER A 1 168 ? -15.460 18.407 12.823 1.00 98.19 168 SER A N 1
ATOM 1289 C CA . SER A 1 168 ? -14.847 18.511 11.492 1.00 98.19 168 SER A CA 1
ATOM 1290 C C . SER A 1 168 ? -13.904 17.349 11.172 1.00 98.19 168 SER A C 1
ATOM 1292 O O . SER A 1 168 ? -13.813 16.929 10.025 1.00 98.19 168 SER A O 1
ATOM 1294 N N . GLU A 1 169 ? -13.199 16.817 12.174 1.00 98.50 169 GLU A N 1
ATOM 1295 C CA . GLU A 1 169 ? -12.332 15.645 11.991 1.00 98.50 169 GLU A CA 1
ATOM 1296 C C . GLU A 1 169 ? -13.141 14.356 11.807 1.00 98.50 169 GLU A C 1
ATOM 1298 O O . GLU A 1 169 ? -12.685 13.456 11.113 1.00 98.50 169 GLU A O 1
ATOM 1303 N N . LYS A 1 170 ? -14.340 14.254 12.395 1.00 98.62 170 LYS A N 1
ATOM 1304 C CA . LYS A 1 170 ? -15.254 13.136 12.115 1.00 98.62 170 LYS A CA 1
ATOM 1305 C C . LYS A 1 170 ? -15.719 13.167 10.666 1.00 98.62 170 LYS A C 1
ATOM 1307 O O . LYS A 1 170 ? -15.606 12.157 9.990 1.00 98.62 170 LYS A O 1
ATOM 1312 N N . GLU A 1 171 ? -16.120 14.336 10.167 1.00 98.50 171 GLU A N 1
ATOM 1313 C CA . GLU A 1 171 ? -16.449 14.503 8.746 1.00 98.50 171 GLU A CA 1
ATOM 1314 C C . GLU A 1 171 ? -15.245 14.191 7.837 1.00 98.50 171 GLU A C 1
ATOM 1316 O O . GLU A 1 171 ? -15.411 13.634 6.756 1.00 98.50 171 GLU A O 1
ATOM 1321 N N . GLU A 1 172 ? -14.026 14.554 8.254 1.00 98.31 172 GLU A N 1
ATOM 1322 C CA . GLU A 1 172 ? -12.783 14.193 7.555 1.00 98.31 172 GLU A CA 1
ATOM 1323 C C . GLU A 1 172 ? -12.566 12.675 7.532 1.00 98.31 172 GLU A C 1
ATOM 1325 O O . GLU A 1 172 ? -12.275 12.115 6.476 1.00 98.31 172 GLU A O 1
ATOM 1330 N N . TRP A 1 173 ? -12.758 12.000 8.667 1.00 98.62 173 TRP A N 1
ATOM 1331 C CA . TRP A 1 173 ? -12.660 10.546 8.762 1.00 98.62 173 TRP A CA 1
ATOM 1332 C C . TRP A 1 173 ? -13.717 9.838 7.908 1.00 98.62 173 TRP A C 1
ATOM 1334 O O . TRP A 1 173 ? -13.385 8.896 7.191 1.00 98.62 173 TRP A O 1
ATOM 1344 N N . ASP A 1 174 ? -14.954 10.333 7.895 1.00 98.56 174 ASP A N 1
ATOM 1345 C CA . ASP A 1 174 ? -16.020 9.793 7.047 1.00 98.56 174 ASP A CA 1
ATOM 1346 C C . ASP A 1 174 ? -15.629 9.851 5.561 1.00 98.56 174 ASP A C 1
ATOM 1348 O O . ASP A 1 174 ? -15.843 8.887 4.826 1.00 98.56 174 ASP A O 1
ATOM 1352 N N . ARG A 1 175 ? -14.960 10.928 5.119 1.00 98.62 175 ARG A N 1
ATOM 1353 C CA . ARG A 1 175 ? -14.416 11.023 3.752 1.00 98.62 175 ARG A CA 1
ATOM 1354 C C . ARG A 1 175 ? -13.246 10.075 3.498 1.00 98.62 175 ARG A C 1
ATOM 1356 O O . ARG A 1 175 ? -13.070 9.633 2.367 1.00 98.62 175 ARG A O 1
ATOM 1363 N N . VAL A 1 176 ? -12.414 9.773 4.499 1.00 98.50 176 VAL A N 1
ATOM 1364 C CA . VAL A 1 176 ? -11.360 8.742 4.375 1.00 98.50 176 VAL A CA 1
ATOM 1365 C C . VAL A 1 176 ? -11.993 7.369 4.148 1.00 98.50 176 VAL A C 1
ATOM 1367 O O . VAL A 1 176 ? -11.584 6.652 3.234 1.00 98.50 176 VAL A O 1
ATOM 1370 N N . VAL A 1 177 ? -13.014 7.023 4.937 1.00 98.75 177 VAL A N 1
ATOM 1371 C CA . VAL A 1 177 ? -13.737 5.749 4.812 1.00 98.75 177 VAL A CA 1
ATOM 1372 C C . VAL A 1 177 ? -14.479 5.660 3.474 1.00 98.75 177 VAL A C 1
ATOM 1374 O O . VAL A 1 177 ? -14.399 4.620 2.824 1.00 98.75 177 VAL A O 1
ATOM 1377 N N . ASP A 1 178 ? -15.128 6.739 3.020 1.00 98.75 178 ASP A N 1
ATOM 1378 C CA . ASP A 1 178 ? -15.781 6.799 1.701 1.00 98.75 178 ASP A CA 1
ATOM 1379 C C . ASP A 1 178 ? -14.792 6.537 0.556 1.00 98.75 178 ASP A C 1
ATOM 1381 O O . ASP A 1 178 ? -15.040 5.696 -0.310 1.00 98.75 178 ASP A O 1
ATOM 1385 N N . ARG A 1 179 ? -13.628 7.197 0.573 1.00 98.50 179 ARG A N 1
ATOM 1386 C CA . ARG A 1 179 ? -12.600 7.005 -0.460 1.00 98.50 179 ARG A CA 1
ATOM 1387 C C . ARG A 1 179 ? -12.037 5.590 -0.443 1.00 98.50 179 ARG A C 1
ATOM 1389 O O . ARG A 1 179 ? -11.941 4.972 -1.501 1.00 98.50 179 ARG A O 1
ATOM 1396 N N . MET A 1 180 ? -11.754 5.046 0.741 1.00 98.50 180 MET A N 1
ATOM 1397 C CA . MET A 1 180 ? -11.367 3.643 0.895 1.00 98.50 180 MET A CA 1
ATOM 1398 C C . MET A 1 180 ? -12.426 2.712 0.286 1.00 98.50 180 MET A C 1
ATOM 1400 O O . MET A 1 180 ? -12.102 1.835 -0.511 1.00 98.50 180 MET A O 1
ATOM 1404 N N . GLU A 1 181 ? -13.704 2.926 0.604 1.00 98.69 181 GLU A N 1
ATOM 1405 C CA . GLU A 1 181 ? -14.796 2.104 0.090 1.00 98.69 181 GLU A CA 1
ATOM 1406 C C . GLU A 1 181 ? -14.927 2.190 -1.437 1.00 98.69 181 GLU A C 1
ATOM 1408 O O . GLU A 1 181 ? -15.057 1.152 -2.086 1.00 98.69 181 GLU A O 1
ATOM 1413 N N . ARG A 1 182 ? -14.838 3.388 -2.028 1.00 98.75 182 ARG A N 1
ATOM 1414 C CA . ARG A 1 182 ? -14.884 3.585 -3.489 1.00 98.75 182 ARG A CA 1
ATOM 1415 C C . ARG A 1 182 ? -13.737 2.867 -4.203 1.00 98.75 182 ARG A C 1
ATOM 1417 O O . ARG A 1 182 ? -13.967 2.234 -5.236 1.00 98.75 182 ARG A O 1
ATOM 1424 N N . ILE A 1 183 ? -12.526 2.919 -3.642 1.00 98.50 183 ILE A N 1
ATOM 1425 C CA . ILE A 1 183 ? -11.355 2.189 -4.152 1.00 98.50 183 ILE A CA 1
ATOM 1426 C C . ILE A 1 183 ? -11.618 0.677 -4.111 1.00 98.50 183 ILE A C 1
ATOM 1428 O O . ILE A 1 183 ? -11.484 -0.002 -5.132 1.00 98.50 183 ILE A O 1
ATOM 1432 N N . ILE A 1 184 ? -12.057 0.142 -2.965 1.00 98.56 184 ILE A N 1
ATOM 1433 C CA . ILE A 1 184 ? -12.341 -1.294 -2.820 1.00 98.56 184 ILE A CA 1
ATOM 1434 C C . ILE A 1 184 ? -13.501 -1.742 -3.718 1.00 98.56 184 ILE A C 1
ATOM 1436 O O . ILE A 1 184 ? -13.436 -2.818 -4.312 1.00 98.56 184 ILE A O 1
ATOM 1440 N N . GLN A 1 185 ? -14.540 -0.926 -3.886 1.00 98.38 185 GLN A N 1
ATOM 1441 C CA . GLN A 1 185 ? -15.667 -1.238 -4.763 1.00 98.38 185 GLN A CA 1
ATOM 1442 C C . GLN A 1 185 ? -15.237 -1.333 -6.235 1.00 98.38 185 GLN A C 1
ATOM 1444 O O . GLN A 1 185 ? -15.681 -2.240 -6.952 1.00 98.38 185 GLN A O 1
ATOM 1449 N N . ALA A 1 186 ? -14.364 -0.429 -6.691 1.00 98.44 186 ALA A N 1
ATOM 1450 C CA . ALA A 1 186 ? -13.782 -0.504 -8.028 1.00 98.44 186 ALA A CA 1
ATOM 1451 C C . ALA A 1 186 ? -12.969 -1.796 -8.204 1.00 98.44 186 ALA A C 1
ATOM 1453 O O . ALA A 1 186 ? -13.096 -2.467 -9.230 1.00 98.44 186 ALA A O 1
ATOM 1454 N N . ALA A 1 187 ? -12.198 -2.181 -7.184 1.00 98.00 187 ALA A N 1
ATOM 1455 C CA . ALA A 1 187 ? -11.382 -3.390 -7.198 1.00 98.00 187 ALA A CA 1
ATOM 1456 C C . ALA A 1 187 ? -12.220 -4.673 -7.228 1.00 98.00 187 ALA A C 1
ATOM 1458 O O . ALA A 1 187 ? -12.000 -5.528 -8.086 1.00 98.00 187 ALA A O 1
ATOM 1459 N N . ALA A 1 188 ? -13.249 -4.759 -6.379 1.00 97.69 188 ALA A N 1
ATOM 1460 C CA . ALA A 1 188 ? -14.207 -5.861 -6.370 1.00 97.69 188 ALA A CA 1
ATOM 1461 C C . ALA A 1 188 ? -14.889 -6.021 -7.738 1.00 97.69 188 ALA A C 1
ATOM 1463 O O . ALA A 1 188 ? -14.970 -7.123 -8.277 1.00 97.69 188 ALA A O 1
ATOM 1464 N N . SER A 1 189 ? -15.320 -4.908 -8.342 1.00 96.81 189 SER A N 1
ATOM 1465 C CA . SER A 1 189 ? -15.955 -4.909 -9.668 1.00 96.81 189 SER A CA 1
ATOM 1466 C C . SER A 1 189 ? -14.990 -5.346 -10.776 1.00 96.81 189 SER A C 1
ATOM 1468 O O . SER A 1 189 ? -15.395 -6.023 -11.721 1.00 96.81 189 SER A O 1
ATOM 1470 N N . GLY A 1 190 ? -13.715 -4.965 -10.659 1.00 96.00 190 GLY A N 1
ATOM 1471 C CA . GLY A 1 190 ? -12.648 -5.314 -11.596 1.00 96.00 190 GLY A CA 1
ATOM 1472 C C . GLY A 1 190 ? -11.992 -6.673 -11.347 1.00 96.00 190 GLY A C 1
ATOM 1473 O O . GLY A 1 190 ? -11.140 -7.064 -12.140 1.00 96.00 190 GLY A O 1
ATOM 1474 N N . LYS A 1 191 ? -12.364 -7.388 -10.275 1.00 96.25 191 LYS A N 1
ATOM 1475 C CA . LYS A 1 191 ? -11.692 -8.616 -9.806 1.00 96.25 191 LYS A CA 1
ATOM 1476 C C . LYS A 1 191 ? -10.181 -8.437 -9.611 1.00 96.25 191 LYS A C 1
ATOM 1478 O O . LYS A 1 191 ? -9.389 -9.324 -9.925 1.00 96.25 191 LYS A O 1
ATOM 1483 N N . VAL A 1 192 ? -9.800 -7.272 -9.098 1.00 97.38 192 VAL A N 1
ATOM 1484 C CA . VAL A 1 192 ? -8.426 -6.931 -8.719 1.00 97.38 192 VAL A CA 1
ATOM 1485 C C . VAL A 1 192 ? -8.355 -6.954 -7.199 1.00 97.38 192 VAL A C 1
ATOM 1487 O O . VAL A 1 192 ? -9.227 -6.405 -6.531 1.00 97.38 192 VAL A O 1
ATOM 1490 N N . GLY A 1 193 ? -7.331 -7.587 -6.637 1.00 97.81 193 GLY A N 1
ATOM 1491 C CA . GLY A 1 193 ? -7.089 -7.527 -5.202 1.00 97.81 193 GLY A CA 1
ATOM 1492 C C . GLY A 1 193 ? -6.415 -6.212 -4.803 1.00 97.81 193 GLY A C 1
ATOM 1493 O O . GLY A 1 193 ? -5.547 -5.702 -5.512 1.00 97.81 193 GLY A O 1
ATOM 1494 N N . VAL A 1 194 ? -6.777 -5.676 -3.644 1.00 98.25 194 VA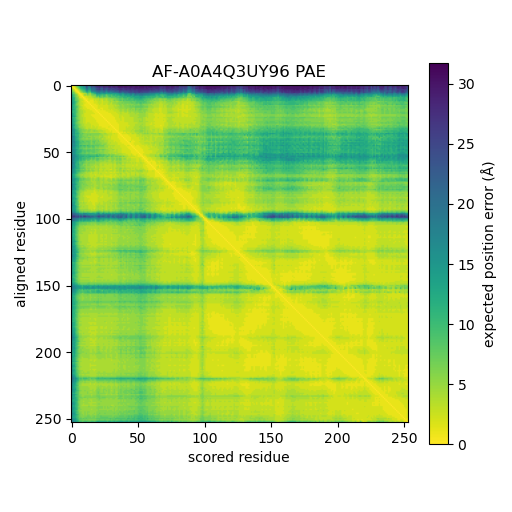L A N 1
ATOM 1495 C CA . VAL A 1 194 ? -6.167 -4.483 -3.054 1.00 98.25 194 VAL A CA 1
ATOM 1496 C C . VAL A 1 194 ? -5.358 -4.887 -1.837 1.00 98.25 194 VAL A C 1
ATOM 1498 O O . VAL A 1 194 ? -5.912 -5.387 -0.858 1.00 98.25 194 VAL A O 1
ATOM 1501 N N . LEU A 1 195 ? -4.051 -4.647 -1.892 1.00 97.75 195 LEU A N 1
ATOM 1502 C CA . LEU A 1 195 ? -3.169 -4.742 -0.738 1.00 97.75 195 LEU A CA 1
ATOM 1503 C C . LEU A 1 195 ? -3.135 -3.384 -0.050 1.00 97.75 195 LEU A C 1
ATOM 1505 O O . LEU A 1 195 ? -2.654 -2.406 -0.619 1.00 97.75 195 LEU A O 1
ATOM 1509 N N . VAL A 1 196 ? -3.651 -3.320 1.172 1.00 97.75 196 VAL A N 1
ATOM 1510 C CA . VAL A 1 196 ? -3.484 -2.135 2.009 1.00 97.75 196 VAL A CA 1
ATOM 1511 C C . VAL A 1 196 ? -2.125 -2.238 2.672 1.00 97.75 196 VAL A C 1
ATOM 1513 O O . VAL A 1 196 ? -1.863 -3.164 3.447 1.00 97.75 196 VAL A O 1
ATOM 1516 N N . ASP A 1 197 ? -1.237 -1.324 2.314 1.00 96.75 197 ASP A N 1
ATOM 1517 C CA . ASP A 1 197 ? 0.114 -1.300 2.840 1.00 96.75 197 ASP A CA 1
ATOM 1518 C C . ASP A 1 197 ? 0.108 -0.898 4.311 1.00 96.75 197 ASP A C 1
ATOM 1520 O O . ASP A 1 197 ? -0.615 -0.002 4.742 1.00 96.75 197 ASP A O 1
ATOM 1524 N N . ALA A 1 198 ? 0.971 -1.556 5.075 1.00 96.50 198 ALA A N 1
ATOM 1525 C CA . ALA A 1 198 ? 1.287 -1.123 6.420 1.00 96.50 198 ALA A CA 1
ATOM 1526 C C . ALA A 1 198 ? 2.335 -0.008 6.377 1.00 96.50 198 ALA A C 1
ATOM 1528 O O . ALA A 1 198 ? 3.290 -0.055 5.595 1.00 96.50 198 ALA A O 1
ATOM 1529 N N . GLU A 1 199 ? 2.167 0.967 7.256 1.00 95.19 199 GLU A N 1
ATOM 1530 C CA . GLU A 1 199 ? 2.900 2.225 7.288 1.00 95.19 199 GLU A CA 1
ATOM 1531 C C . GLU A 1 199 ? 3.621 2.348 8.645 1.00 95.19 199 GLU A C 1
ATOM 1533 O O . GLU A 1 199 ? 4.215 1.375 9.129 1.00 95.19 199 GLU A O 1
ATOM 1538 N N . GLU A 1 200 ? 3.655 3.524 9.264 1.00 95.62 200 GLU A N 1
ATOM 1539 C CA . GLU A 1 200 ? 4.331 3.722 10.541 1.00 95.62 200 GLU A CA 1
ATOM 1540 C C . GLU A 1 200 ? 3.522 3.202 11.735 1.00 95.62 200 GLU A C 1
ATOM 1542 O O . GLU A 1 200 ? 2.304 3.337 11.813 1.00 95.62 200 GLU A O 1
ATOM 1547 N N . THR A 1 201 ? 4.223 2.662 12.739 1.00 95.06 201 THR A N 1
ATOM 1548 C CA . THR A 1 201 ? 3.599 2.048 13.923 1.00 95.06 201 THR A CA 1
ATOM 1549 C C . THR A 1 201 ? 2.601 2.959 14.642 1.00 95.06 201 THR A C 1
ATOM 1551 O O . THR A 1 201 ? 1.648 2.440 15.200 1.00 95.06 201 THR A O 1
ATOM 1554 N N . TRP A 1 202 ? 2.810 4.279 14.623 1.00 96.31 202 TRP A N 1
ATOM 1555 C CA . TRP A 1 202 ? 1.978 5.280 15.310 1.00 96.31 202 TRP A CA 1
ATOM 1556 C C . TRP A 1 202 ? 0.793 5.798 14.473 1.00 96.31 202 TRP A C 1
ATOM 1558 O O . TRP A 1 202 ? 0.196 6.822 14.809 1.00 96.31 202 TRP A O 1
ATOM 1568 N N . ILE A 1 203 ? 0.512 5.160 13.336 1.00 97.19 203 ILE A N 1
ATOM 1569 C CA . ILE A 1 203 ? -0.714 5.344 12.548 1.00 97.19 203 ILE A CA 1
ATOM 1570 C C . ILE A 1 203 ? -1.355 4.005 12.162 1.00 97.19 203 ILE A C 1
ATOM 1572 O O . ILE A 1 203 ? -2.342 3.990 11.429 1.00 97.19 203 ILE A O 1
ATOM 1576 N N . GLN A 1 204 ? -0.779 2.876 12.580 1.00 97.06 204 GLN A N 1
ATOM 1577 C CA . GLN A 1 204 ? -1.108 1.582 11.994 1.00 97.06 204 GLN A CA 1
ATOM 1578 C C . GLN A 1 204 ? -2.451 1.043 12.490 1.00 97.06 204 GLN A C 1
ATOM 1580 O O . GLN A 1 204 ? -3.129 0.363 11.728 1.00 97.06 204 GLN A O 1
ATOM 1585 N N . ASP A 1 205 ? -2.861 1.327 13.728 1.00 97.31 205 ASP A N 1
ATOM 1586 C CA . ASP A 1 205 ? -4.119 0.790 14.253 1.00 97.31 205 ASP A CA 1
ATOM 1587 C C . ASP A 1 205 ? -5.364 1.261 13.471 1.00 97.31 205 ASP A C 1
ATOM 1589 O O . ASP A 1 205 ? -6.143 0.401 13.054 1.00 97.31 205 ASP A O 1
ATOM 1593 N N . PRO A 1 206 ? -5.555 2.560 13.146 1.00 97.94 206 PRO A N 1
ATOM 1594 C CA . PRO A 1 206 ? -6.679 2.973 12.306 1.00 97.94 206 PRO A CA 1
ATOM 1595 C C . PRO A 1 206 ? -6.588 2.432 10.872 1.00 97.94 206 PRO A C 1
ATOM 1597 O O . PRO A 1 206 ? -7.631 2.166 10.271 1.00 97.94 206 PRO A O 1
ATOM 1600 N N . VAL A 1 207 ? -5.377 2.229 10.333 1.00 97.88 207 VAL A N 1
ATOM 1601 C CA . VAL A 1 207 ? -5.167 1.578 9.025 1.00 97.88 207 VAL A CA 1
ATOM 1602 C C . VAL A 1 207 ? -5.622 0.121 9.072 1.00 97.88 207 VAL A C 1
ATOM 1604 O O . VAL A 1 207 ? -6.390 -0.319 8.213 1.00 97.88 207 VAL A O 1
ATOM 1607 N N . ASP A 1 208 ? -5.216 -0.619 10.101 1.00 97.94 208 ASP A N 1
ATOM 1608 C CA . ASP A 1 208 ? -5.638 -1.999 10.324 1.00 97.94 208 ASP A CA 1
ATOM 1609 C C . ASP A 1 208 ? -7.155 -2.088 10.507 1.00 97.94 208 ASP A C 1
ATOM 1611 O O . ASP A 1 208 ? -7.802 -2.930 9.882 1.00 97.94 208 ASP A O 1
ATOM 1615 N N . ALA A 1 209 ? -7.726 -1.192 11.316 1.00 97.81 209 ALA A N 1
ATOM 1616 C CA . ALA A 1 209 ? -9.143 -1.185 11.642 1.00 97.81 209 ALA A CA 1
ATOM 1617 C C . ALA A 1 209 ? -10.014 -0.926 10.407 1.00 97.81 209 ALA A C 1
ATOM 1619 O O . ALA A 1 209 ? -10.944 -1.692 10.145 1.00 97.81 209 ALA A O 1
ATOM 1620 N N . VAL A 1 210 ? -9.708 0.108 9.612 1.00 98.31 210 VAL A N 1
ATOM 1621 C CA . VAL A 1 210 ? -10.468 0.387 8.382 1.00 98.31 210 VAL A CA 1
ATOM 1622 C C . VAL A 1 210 ? -10.270 -0.723 7.348 1.00 98.31 210 VAL A C 1
ATOM 1624 O O . VAL A 1 210 ? -11.227 -1.131 6.693 1.00 98.31 210 VAL A O 1
ATOM 1627 N N . THR A 1 211 ? -9.069 -1.302 7.257 1.00 98.31 211 THR A N 1
ATOM 1628 C CA . THR A 1 211 ? -8.817 -2.461 6.389 1.00 98.31 211 THR A CA 1
ATOM 1629 C C . THR A 1 211 ? -9.667 -3.652 6.810 1.00 98.31 211 THR A C 1
ATOM 1631 O O . THR A 1 211 ? -10.277 -4.304 5.965 1.00 98.31 211 THR A O 1
ATOM 1634 N N . MET A 1 212 ? -9.779 -3.906 8.114 1.00 97.50 212 MET A N 1
ATOM 1635 C CA . MET A 1 212 ? -10.581 -5.000 8.644 1.00 97.50 212 MET A CA 1
ATOM 1636 C C . MET A 1 212 ? -12.079 -4.799 8.416 1.00 97.50 212 MET A C 1
ATOM 1638 O O . MET A 1 212 ? -12.785 -5.741 8.056 1.00 97.50 212 MET A O 1
ATOM 1642 N N . GLN A 1 213 ? -12.565 -3.560 8.520 1.00 97.75 213 GLN A N 1
ATOM 1643 C CA . GLN A 1 213 ? -13.930 -3.211 8.121 1.00 97.75 213 GLN A CA 1
ATOM 1644 C C . GLN A 1 213 ? -14.181 -3.516 6.635 1.00 97.75 213 GLN A C 1
ATOM 1646 O O . GLN A 1 213 ? -15.219 -4.092 6.295 1.00 97.75 213 GLN A O 1
ATOM 1651 N N . MET A 1 214 ? -13.228 -3.191 5.753 1.00 98.38 214 MET A N 1
ATOM 1652 C CA . MET A 1 214 ? -13.344 -3.473 4.318 1.00 98.38 214 MET A CA 1
ATOM 1653 C C . MET A 1 214 ? -13.259 -4.970 4.007 1.00 98.38 214 MET A C 1
ATOM 1655 O O . MET A 1 214 ? -14.086 -5.465 3.244 1.00 98.38 214 MET A O 1
ATOM 1659 N N . MET A 1 215 ? -12.349 -5.716 4.639 1.00 98.12 215 MET A N 1
ATOM 1660 C CA . MET A 1 215 ? -12.284 -7.180 4.524 1.00 98.12 215 MET A CA 1
ATOM 1661 C C . MET A 1 215 ? -13.603 -7.819 4.963 1.00 98.12 215 MET A C 1
ATOM 1663 O O . MET A 1 215 ? -14.208 -8.575 4.209 1.00 98.12 215 MET A O 1
ATOM 1667 N N . LYS A 1 216 ? -14.130 -7.431 6.129 1.00 96.81 216 LYS A N 1
ATOM 1668 C CA . LYS A 1 216 ? -15.436 -7.895 6.609 1.00 96.81 216 LYS A CA 1
ATOM 1669 C C . LYS A 1 216 ? -16.559 -7.580 5.622 1.00 96.81 216 LYS A C 1
ATOM 1671 O O . LYS A 1 216 ? -17.503 -8.357 5.500 1.00 96.81 216 LYS A O 1
ATOM 1676 N N . LYS A 1 217 ? -16.524 -6.442 4.933 1.00 97.19 217 LYS A N 1
ATOM 1677 C CA . LYS A 1 217 ? -17.578 -6.057 3.987 1.00 97.19 217 LYS A CA 1
ATOM 1678 C C . LYS A 1 217 ? -17.463 -6.784 2.643 1.00 97.19 217 LYS A C 1
ATOM 1680 O O . LYS A 1 217 ? -18.485 -7.240 2.137 1.00 97.19 217 LYS A O 1
ATOM 1685 N N . TYR A 1 218 ? -16.253 -6.925 2.104 1.00 97.69 218 TYR A N 1
ATOM 1686 C CA . TYR A 1 218 ? -16.022 -7.342 0.717 1.00 97.69 218 TYR A CA 1
ATOM 1687 C C . TYR A 1 218 ? -15.473 -8.767 0.550 1.00 97.69 218 TYR A C 1
ATOM 1689 O O . TYR A 1 218 ? -15.763 -9.396 -0.465 1.00 97.69 218 TYR A O 1
ATOM 1697 N N . ASN A 1 219 ? -14.763 -9.327 1.533 1.00 97.75 219 ASN A N 1
ATOM 1698 C CA . ASN A 1 219 ? -14.193 -10.674 1.436 1.00 97.75 219 ASN A CA 1
ATOM 1699 C C . ASN A 1 219 ? -15.196 -11.748 1.878 1.00 97.75 219 ASN A C 1
ATOM 1701 O O . ASN A 1 219 ? -15.077 -12.328 2.957 1.00 97.75 219 ASN A O 1
ATOM 1705 N N . ARG A 1 220 ? -16.229 -12.002 1.074 1.00 93.56 220 ARG A N 1
ATOM 1706 C CA . ARG A 1 220 ? -17.245 -13.026 1.387 1.00 93.56 220 ARG A CA 1
ATOM 17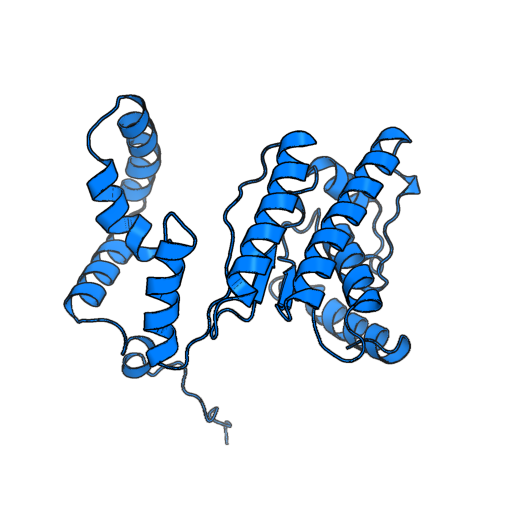07 C C . ARG A 1 220 ? -17.014 -14.315 0.614 1.00 93.56 220 ARG A C 1
ATOM 1709 O O . ARG A 1 220 ? -16.630 -15.320 1.199 1.00 93.56 220 ARG A O 1
ATOM 1716 N N . GLU A 1 221 ? -17.247 -14.278 -0.690 1.00 90.81 221 GLU A N 1
ATOM 1717 C CA . GLU A 1 221 ? -17.066 -15.435 -1.577 1.00 90.81 221 GLU A CA 1
ATOM 1718 C C . GLU A 1 221 ? -15.708 -15.402 -2.290 1.00 90.81 221 GLU A C 1
ATOM 1720 O O . GLU A 1 221 ? -15.120 -16.447 -2.562 1.00 90.81 221 GLU A O 1
ATOM 1725 N N . GLU A 1 222 ? -15.192 -14.200 -2.550 1.00 92.88 222 GLU A N 1
ATOM 1726 C CA . GLU A 1 222 ? -13.900 -13.945 -3.186 1.00 92.88 222 GLU A CA 1
ATOM 1727 C C . GLU A 1 222 ? -13.083 -12.983 -2.308 1.00 92.88 222 GLU A C 1
ATOM 1729 O O . GLU A 1 222 ? -13.647 -12.132 -1.616 1.00 92.88 222 GLU A O 1
ATOM 1734 N N . VAL A 1 223 ? -11.753 -13.128 -2.310 1.00 96.38 223 VAL A N 1
ATOM 1735 C CA . VAL A 1 223 ? -10.853 -12.234 -1.566 1.00 96.38 223 VAL A CA 1
ATOM 1736 C C . VAL A 1 223 ? -10.577 -11.002 -2.422 1.00 96.38 223 VAL A C 1
ATOM 1738 O O . VAL A 1 223 ? -10.037 -11.122 -3.521 1.00 96.38 223 VAL A O 1
ATOM 1741 N N . VAL A 1 224 ? -10.923 -9.823 -1.910 1.00 97.56 224 VAL A N 1
ATOM 1742 C CA . VAL A 1 224 ? -10.684 -8.537 -2.581 1.00 97.56 224 VAL A CA 1
ATOM 1743 C C . VAL A 1 224 ? -9.665 -7.712 -1.807 1.00 97.56 224 VAL A C 1
ATOM 1745 O O . VAL A 1 224 ? -8.777 -7.120 -2.405 1.00 97.56 224 VAL A O 1
ATOM 1748 N N . VAL A 1 225 ? -9.763 -7.675 -0.481 1.00 98.38 225 VAL A N 1
ATOM 1749 C CA . VAL A 1 225 ? -8.949 -6.812 0.380 1.00 98.38 225 VAL A CA 1
ATOM 1750 C C . VAL A 1 225 ? -7.936 -7.646 1.149 1.00 98.38 225 VAL A C 1
ATOM 1752 O O . VAL A 1 225 ? -8.283 -8.664 1.748 1.00 98.38 225 VAL A O 1
ATOM 1755 N N . TYR A 1 226 ? -6.690 -7.189 1.168 1.00 97.81 226 TYR A N 1
ATOM 1756 C CA . TYR A 1 226 ? -5.576 -7.833 1.849 1.00 97.81 226 TYR A CA 1
ATOM 1757 C C . TYR A 1 226 ? -4.944 -6.844 2.824 1.00 97.81 226 TYR A C 1
ATOM 1759 O O . TYR A 1 226 ? -4.561 -5.742 2.433 1.00 97.81 226 TYR A O 1
ATOM 1767 N N . ASN A 1 227 ? -4.809 -7.250 4.086 1.00 96.81 227 ASN A N 1
ATOM 1768 C CA . ASN A 1 227 ? -4.076 -6.482 5.087 1.00 96.81 227 ASN A CA 1
ATOM 1769 C C . ASN A 1 227 ? -2.591 -6.896 5.105 1.00 96.81 227 ASN A C 1
ATOM 1771 O O . ASN A 1 227 ? -2.269 -8.089 5.084 1.00 96.81 227 ASN A O 1
ATOM 1775 N N . THR A 1 228 ? -1.687 -5.920 5.167 1.00 96.50 228 THR A N 1
ATOM 1776 C CA . THR A 1 228 ? -0.240 -6.137 5.252 1.00 96.50 228 THR A CA 1
ATOM 1777 C C . THR A 1 228 ? 0.222 -6.243 6.705 1.00 96.50 228 THR A C 1
ATOM 1779 O O . THR A 1 228 ? 0.019 -5.349 7.516 1.00 96.50 228 THR A O 1
ATOM 1782 N N . ILE A 1 229 ? 0.930 -7.323 7.046 1.00 95.56 229 ILE A N 1
ATOM 1783 C CA . ILE A 1 229 ? 1.376 -7.586 8.422 1.00 95.56 229 ILE A CA 1
ATOM 1784 C C . ILE A 1 229 ? 2.898 -7.481 8.523 1.00 95.56 229 ILE A C 1
ATOM 1786 O O . ILE A 1 229 ? 3.640 -8.305 7.986 1.00 95.56 229 ILE A O 1
ATOM 1790 N N . GLN A 1 230 ? 3.382 -6.493 9.274 1.00 95.50 230 GLN A N 1
ATOM 1791 C CA . GLN A 1 230 ? 4.815 -6.246 9.427 1.00 95.50 230 GLN A CA 1
ATOM 1792 C C . GLN A 1 230 ? 5.433 -7.133 10.529 1.00 95.50 230 GLN A C 1
ATOM 1794 O O . GLN A 1 230 ? 5.520 -6.747 11.693 1.00 95.50 230 GLN A O 1
ATOM 1799 N N . LEU A 1 231 ? 5.911 -8.333 10.189 1.00 95.81 231 LEU A N 1
ATOM 1800 C CA . LEU A 1 231 ? 6.407 -9.313 11.179 1.00 95.81 231 LEU A CA 1
ATOM 1801 C C . LEU A 1 231 ? 7.685 -8.910 11.947 1.00 95.81 231 LEU A C 1
ATOM 1803 O O . LEU A 1 231 ? 8.069 -9.597 12.889 1.00 95.81 231 LEU A O 1
ATOM 1807 N N . TYR A 1 232 ? 8.326 -7.792 11.593 1.00 95.25 232 TYR A N 1
ATOM 1808 C CA . TYR A 1 232 ? 9.405 -7.194 12.394 1.00 95.25 232 TYR A CA 1
ATOM 1809 C C . TYR A 1 232 ? 8.937 -6.593 13.738 1.00 95.25 232 TYR A C 1
ATOM 1811 O O . TYR A 1 232 ? 9.758 -6.344 14.619 1.00 95.25 232 TYR A O 1
ATOM 1819 N N . ARG A 1 233 ? 7.629 -6.367 13.914 1.00 94.12 233 ARG A N 1
ATOM 1820 C CA . ARG A 1 233 ? 7.010 -5.855 15.140 1.00 94.12 233 ARG A CA 1
ATOM 1821 C C . ARG A 1 233 ? 6.610 -7.012 16.055 1.00 94.12 233 ARG A C 1
ATOM 1823 O O . ARG A 1 233 ? 6.102 -8.035 15.599 1.00 94.12 233 ARG A O 1
ATOM 1830 N N . HIS A 1 234 ? 6.776 -6.827 17.362 1.00 93.25 234 HIS A N 1
ATOM 1831 C CA . HIS A 1 234 ? 6.572 -7.886 18.358 1.00 93.25 234 HIS A CA 1
ATOM 1832 C C . HIS A 1 234 ? 5.109 -8.345 18.513 1.00 93.25 234 HIS A C 1
ATOM 1834 O O . HIS A 1 234 ? 4.857 -9.452 18.980 1.00 93.25 234 HIS A O 1
ATOM 1840 N N . ASP A 1 235 ? 4.136 -7.514 18.143 1.00 91.75 235 ASP A N 1
ATOM 1841 C CA . ASP A 1 235 ? 2.698 -7.745 18.322 1.00 91.75 235 ASP A CA 1
ATOM 1842 C C . ASP A 1 235 ? 2.017 -8.380 17.094 1.00 91.75 235 ASP A C 1
ATOM 1844 O O . ASP A 1 235 ? 0.925 -8.944 17.193 1.00 91.75 235 ASP A O 1
ATOM 1848 N N . ARG A 1 236 ? 2.666 -8.343 15.925 1.00 94.50 236 ARG A N 1
ATOM 1849 C CA . ARG A 1 236 ? 2.026 -8.636 14.632 1.00 94.50 236 ARG A CA 1
ATOM 1850 C C . ARG A 1 236 ? 1.717 -10.113 14.384 1.00 94.50 236 ARG A C 1
ATOM 1852 O O . ARG A 1 236 ? 0.743 -10.426 13.705 1.00 94.50 236 ARG A O 1
ATOM 1859 N N . LEU A 1 237 ? 2.466 -11.036 14.993 1.00 95.19 237 LEU A N 1
ATOM 1860 C CA . LEU A 1 237 ? 2.102 -12.459 14.968 1.00 95.19 237 LEU A CA 1
ATOM 1861 C C . LEU A 1 237 ? 0.792 -12.722 15.727 1.00 95.19 237 LEU A C 1
ATOM 1863 O O . LEU A 1 237 ? -0.014 -13.545 15.296 1.00 95.19 237 LEU A O 1
ATOM 1867 N N . ASN A 1 238 ? 0.581 -12.038 16.855 1.00 94.19 238 ASN A N 1
ATOM 1868 C CA . ASN A 1 238 ? -0.674 -12.141 17.592 1.00 94.19 238 ASN A CA 1
ATOM 1869 C C . ASN A 1 238 ? -1.818 -11.515 16.788 1.00 94.19 238 ASN A C 1
ATOM 1871 O O . ASN A 1 238 ? -2.854 -12.150 16.628 1.00 94.19 238 ASN A O 1
ATOM 1875 N N . PHE A 1 239 ? -1.590 -10.333 16.204 1.00 94.38 239 PHE A N 1
ATOM 1876 C CA . PHE A 1 239 ? -2.548 -9.682 15.309 1.00 94.38 239 PHE A CA 1
ATOM 1877 C C . PHE A 1 239 ? -3.025 -10.615 14.184 1.00 94.38 239 PHE A C 1
ATOM 1879 O O . PHE A 1 239 ? -4.228 -10.746 13.983 1.00 94.38 239 PHE A O 1
ATOM 1886 N N . LEU A 1 240 ? -2.111 -11.326 13.507 1.00 95.12 240 LEU A N 1
ATOM 1887 C CA . LEU A 1 240 ? -2.461 -12.300 12.463 1.00 95.12 240 LEU A CA 1
ATOM 1888 C C . LEU A 1 240 ? -3.399 -13.399 12.985 1.00 95.12 240 LEU A C 1
ATOM 1890 O O . LEU A 1 240 ? -4.424 -13.683 12.370 1.00 95.12 240 LEU A O 1
ATOM 1894 N N . LYS A 1 241 ? -3.048 -14.021 14.117 1.00 95.38 241 LYS A N 1
ATOM 1895 C CA . LYS A 1 241 ? -3.834 -15.120 14.697 1.00 95.38 241 LYS A CA 1
ATOM 1896 C C . LYS A 1 241 ? -5.236 -14.664 15.083 1.00 95.38 241 LYS A C 1
ATOM 1898 O O . LYS A 1 241 ? -6.206 -15.329 14.741 1.00 95.38 241 LYS A O 1
ATOM 1903 N N . VAL A 1 242 ? -5.335 -13.517 15.751 1.00 93.94 242 VAL A N 1
ATOM 1904 C CA . VAL A 1 242 ? -6.627 -12.995 16.201 1.00 93.94 242 VAL A CA 1
ATOM 1905 C C . VAL A 1 242 ? -7.469 -12.503 15.021 1.00 93.94 242 VAL A C 1
ATOM 1907 O O . VAL A 1 242 ? -8.668 -12.760 14.994 1.00 93.94 242 VAL A O 1
ATOM 1910 N N . SER A 1 243 ? -6.857 -11.888 14.004 1.00 94.25 243 SER A N 1
ATOM 1911 C CA . SER A 1 243 ? -7.562 -11.502 12.772 1.00 94.25 243 SER A CA 1
ATOM 1912 C C . SER A 1 243 ? -8.168 -12.719 12.069 1.00 94.25 243 SER A C 1
ATOM 1914 O O . SER A 1 243 ? -9.313 -12.667 11.632 1.00 94.25 243 SER A O 1
ATOM 1916 N N . PHE A 1 244 ? -7.439 -13.840 12.017 1.00 95.00 244 PHE A N 1
ATOM 1917 C CA . PHE A 1 244 ? -7.955 -15.099 11.472 1.00 95.00 244 PHE A CA 1
ATOM 1918 C C . PHE A 1 244 ? -9.137 -15.652 12.285 1.00 95.00 244 PHE A C 1
ATOM 1920 O O . PHE A 1 244 ? -10.147 -16.060 11.714 1.00 95.00 244 PHE A O 1
ATOM 1927 N N . GLU A 1 245 ? -9.044 -15.646 13.618 1.00 95.00 245 GLU A N 1
ATOM 1928 C CA . GLU A 1 245 ? -10.146 -16.075 14.492 1.00 95.00 245 GLU A CA 1
ATOM 1929 C C . GLU A 1 245 ? -11.389 -15.189 14.322 1.00 95.00 245 GLU A C 1
ATOM 1931 O O . GLU A 1 245 ? -12.512 -15.696 14.264 1.00 95.00 245 GLU A O 1
ATOM 1936 N N . GLN A 1 246 ? -11.194 -13.875 14.195 1.00 93.00 246 GLN A N 1
ATOM 1937 C CA . GLN A 1 246 ? -12.266 -12.913 13.962 1.00 93.00 246 GLN A CA 1
ATOM 1938 C C . GLN A 1 246 ? -12.923 -13.121 12.590 1.00 93.00 246 GLN A C 1
ATOM 1940 O O . GLN A 1 246 ? -14.152 -13.148 12.506 1.00 93.00 246 GLN A O 1
ATOM 1945 N N . ALA A 1 247 ? -12.125 -13.355 11.544 1.00 94.62 247 ALA A N 1
ATOM 1946 C CA . ALA A 1 247 ? -12.601 -13.698 10.205 1.00 94.62 247 ALA A CA 1
ATOM 1947 C C . ALA A 1 247 ? -13.473 -14.958 10.211 1.00 94.62 247 ALA A C 1
ATOM 1949 O O . ALA A 1 247 ? -14.613 -14.937 9.738 1.00 94.62 247 ALA A O 1
ATOM 1950 N N . ALA A 1 248 ? -12.999 -16.022 10.868 1.00 95.06 248 ALA A N 1
ATOM 1951 C CA . ALA A 1 248 ? -13.751 -17.262 11.028 1.00 95.06 248 ALA A CA 1
ATOM 1952 C C . ALA A 1 248 ? -15.060 -17.061 11.813 1.00 95.06 248 ALA A C 1
ATOM 1954 O O . ALA A 1 248 ? -16.092 -17.632 11.458 1.00 95.06 248 ALA A O 1
ATOM 1955 N N . LYS A 1 249 ? -15.038 -16.238 12.870 1.00 94.25 249 LYS A N 1
ATOM 1956 C CA . LYS A 1 249 ? -16.213 -15.938 13.701 1.00 94.25 249 LYS A CA 1
ATOM 1957 C C . LYS A 1 249 ? -17.273 -15.126 12.954 1.00 94.25 249 LYS A C 1
ATOM 1959 O O . LYS A 1 249 ? -18.464 -15.343 13.167 1.00 94.25 249 LYS A O 1
ATOM 1964 N N . GLU A 1 250 ? -16.858 -14.181 12.116 1.00 93.88 250 GLU A N 1
ATOM 1965 C CA . GLU A 1 250 ? -17.757 -13.256 11.411 1.00 93.88 250 GLU A CA 1
ATOM 1966 C C . GLU A 1 250 ? -18.048 -13.644 9.952 1.00 93.88 250 GLU A C 1
ATOM 1968 O O . GLU A 1 250 ? -18.815 -12.957 9.263 1.00 93.88 250 GLU A O 1
ATOM 1973 N N . GLY A 1 251 ? -17.469 -14.753 9.485 1.00 94.38 251 GLY A N 1
ATOM 1974 C CA . GLY A 1 251 ? -17.748 -15.355 8.184 1.00 94.38 251 GLY A CA 1
ATOM 1975 C C . GLY A 1 251 ? -17.228 -14.539 7.002 1.00 94.38 251 GLY A C 1
ATOM 1976 O O . GLY A 1 251 ? -17.955 -14.363 6.022 1.00 94.38 251 GLY A O 1
ATOM 1977 N N . PHE A 1 252 ? -16.021 -13.988 7.108 1.00 95.19 252 PHE A N 1
ATOM 1978 C CA . PHE A 1 252 ? -15.286 -13.419 5.973 1.00 95.19 252 PHE A CA 1
ATOM 1979 C C . PHE A 1 252 ? -13.950 -14.153 5.798 1.00 95.19 252 PHE A C 1
ATOM 1981 O O . PHE A 1 252 ? -13.512 -14.855 6.714 1.00 95.19 252 PHE A O 1
ATOM 1988 N N . ILE A 1 253 ? -13.356 -14.045 4.610 1.00 90.69 253 ILE A N 1
ATOM 1989 C CA . ILE A 1 253 ? -12.124 -14.753 4.217 1.00 90.69 253 ILE A CA 1
ATOM 1990 C C . ILE A 1 253 ? -10.895 -13.846 4.137 1.00 90.69 253 ILE A C 1
ATOM 1992 O O . ILE A 1 253 ? -11.036 -12.626 3.878 1.00 90.69 253 ILE A O 1
#

pLDDT: mean 92.05, std 8.55, range [41.41, 98.75]

Radius of gyration: 20.97 Å; Cα contacts (8 Å, |Δi|>4): 303; chains: 1; bounding box: 47×59×44 Å

Foldseek 3Di:
DPPDPPDDPPPVCLVCVLDDPVVVVLVVVLVVQVVPVVSVVVCVVVVVVCVVVPPPCVVVCCVHVCVVPPCAPDLVSNLVVQVSCVVSVAADEAEDPQDADDDQVQLVVLLVVLLVVLLSLLVHPRHQEYEDELSSNAPPVLLLQQLVVDDLCQLLLLHTPCVSPDPVSVVRVVSSLVSVLSSLVSQLVSNHAYEHDADDPSRRRNSSSSLLVSQLVRQAPHHRGHYDFDVVDPCRVVSVVSSVVVCVVSRGD